Protein AF-A0A821KJP8-F1 (afdb_monomer_lite)

Sequence (193 aa):
FYSEGPHAFEISFTNFLLFALPIGVMMLIICWLWLQLLYNRRELLPWIKMDAYDIESQKHLKSVLKEQYKELGRLSWEEYTISILFLAMVILWVTRDFSTYPGWEIIFRKDYVADATVAILIGTLPLILPNRNPFSKNWEYQPIVHWEQISKKFPWGVFMLQGAGLAIAEGFKISNLSATIATFLRFIVGAPD

Structure (mmCIF, N/CA/C/O backbone):
data_AF-A0A821KJP8-F1
#
_entry.id   AF-A0A821KJP8-F1
#
loop_
_atom_site.group_PDB
_atom_site.id
_atom_site.type_symbol
_atom_site.label_atom_id
_atom_site.label_alt_id
_atom_site.label_comp_id
_atom_site.label_asym_id
_atom_site.label_entity_id
_atom_site.label_seq_id
_atom_site.pdbx_PDB_ins_code
_atom_site.Cartn_x
_atom_site.Cartn_y
_atom_site.Cartn_z
_atom_site.occupancy
_atom_site.B_iso_or_equiv
_atom_site.auth_seq_id
_atom_site.auth_comp_id
_atom_site.auth_asym_id
_atom_site.auth_atom_id
_atom_site.pdbx_PDB_model_num
ATOM 1 N N . PHE A 1 1 ? 12.859 0.400 -14.886 1.00 41.56 1 PHE A N 1
ATOM 2 C CA . PHE A 1 1 ? 11.388 0.445 -14.800 1.00 41.56 1 PHE A CA 1
ATOM 3 C C . PHE A 1 1 ? 10.954 1.646 -15.623 1.00 41.56 1 PHE A C 1
ATOM 5 O O . PHE A 1 1 ? 11.474 2.715 -15.347 1.00 41.56 1 PHE A O 1
ATOM 12 N N . TYR A 1 2 ? 10.132 1.433 -16.655 1.00 35.88 2 TYR A N 1
ATOM 13 C CA . TYR A 1 2 ? 10.017 2.188 -17.922 1.00 35.88 2 TYR A CA 1
ATOM 14 C C . TYR A 1 2 ? 11.092 1.826 -18.955 1.00 35.88 2 TYR A C 1
ATOM 16 O O . TYR A 1 2 ? 12.188 2.377 -18.987 1.00 35.88 2 TYR A O 1
ATOM 24 N N . SER A 1 3 ? 10.770 0.847 -19.802 1.00 33.41 3 SER A N 1
ATOM 25 C CA . SER A 1 3 ? 11.360 0.759 -21.135 1.00 33.41 3 SER A CA 1
ATOM 26 C C . SER A 1 3 ? 10.508 1.630 -22.051 1.00 33.41 3 SER A C 1
ATOM 28 O O . SER A 1 3 ? 9.334 1.337 -22.232 1.00 33.41 3 SER A O 1
ATOM 30 N N . GLU A 1 4 ? 11.064 2.684 -22.632 1.00 41.59 4 GLU A N 1
ATOM 31 C CA . GLU A 1 4 ? 10.398 3.461 -23.684 1.00 41.59 4 GLU A CA 1
ATOM 32 C C . GLU A 1 4 ? 10.417 2.677 -25.003 1.00 41.59 4 GLU A C 1
ATOM 34 O O . GLU A 1 4 ? 11.136 2.991 -25.947 1.00 41.59 4 GLU A O 1
ATOM 39 N N . GLY A 1 5 ? 9.654 1.591 -25.039 1.00 36.72 5 GLY A N 1
ATOM 40 C CA . GLY A 1 5 ? 9.387 0.813 -26.236 1.00 36.72 5 GLY A CA 1
ATOM 41 C C . GLY A 1 5 ? 7.904 0.450 -26.280 1.00 36.72 5 GLY A C 1
ATOM 42 O O . GLY A 1 5 ? 7.286 0.323 -25.224 1.00 36.72 5 GLY A O 1
ATOM 43 N N . PRO A 1 6 ? 7.321 0.219 -27.468 1.00 39.12 6 PRO A N 1
ATOM 44 C CA . PRO A 1 6 ? 5.900 -0.120 -27.647 1.00 39.12 6 PRO A CA 1
ATOM 45 C C . PRO A 1 6 ? 5.457 -1.445 -26.980 1.00 39.12 6 PRO A C 1
ATOM 47 O O . PRO A 1 6 ? 4.304 -1.850 -27.109 1.00 39.12 6 PRO A O 1
ATOM 50 N N . HIS A 1 7 ? 6.363 -2.105 -26.251 1.00 38.81 7 HIS A N 1
ATOM 51 C CA . HIS A 1 7 ? 6.169 -3.338 -25.489 1.00 38.81 7 HIS A CA 1
ATOM 52 C C . HIS A 1 7 ? 6.663 -3.213 -24.039 1.00 38.81 7 HIS A C 1
ATOM 54 O O . HIS A 1 7 ? 7.092 -4.203 -23.447 1.00 38.81 7 HIS A O 1
ATOM 60 N N . ALA A 1 8 ? 6.650 -2.004 -23.468 1.00 48.16 8 ALA A N 1
ATOM 61 C CA . ALA A 1 8 ? 6.916 -1.823 -22.049 1.00 48.16 8 ALA A CA 1
ATOM 62 C C . ALA A 1 8 ? 5.919 -2.654 -21.243 1.00 48.16 8 ALA A C 1
ATOM 64 O O . ALA A 1 8 ? 4.723 -2.376 -21.242 1.00 48.16 8 ALA A O 1
ATOM 65 N N . PHE A 1 9 ? 6.411 -3.712 -20.607 1.00 54.06 9 PHE A N 1
ATOM 66 C CA . PHE A 1 9 ? 5.600 -4.562 -19.754 1.00 54.06 9 PHE A CA 1
ATOM 67 C C . PHE A 1 9 ? 5.293 -3.759 -18.486 1.00 54.06 9 PHE A C 1
ATOM 69 O O . PHE A 1 9 ? 6.091 -3.729 -17.546 1.00 54.06 9 PHE A O 1
ATOM 76 N N . GLU A 1 10 ? 4.190 -3.012 -18.490 1.00 63.53 10 GLU A N 1
ATOM 77 C CA . GLU A 1 10 ? 3.687 -2.388 -17.275 1.00 63.53 10 GLU A CA 1
ATOM 78 C C . GLU A 1 10 ? 3.289 -3.502 -16.311 1.00 63.53 10 GLU A C 1
ATOM 80 O O . GLU A 1 10 ? 2.420 -4.331 -16.584 1.00 63.53 10 GLU A O 1
ATOM 85 N N . ILE A 1 11 ? 3.986 -3.571 -15.180 1.00 76.38 11 ILE A N 1
ATOM 86 C CA . ILE A 1 11 ? 3.665 -4.538 -14.139 1.00 76.38 11 ILE A CA 1
ATOM 87 C C . ILE A 1 11 ? 2.437 -3.997 -13.407 1.00 76.38 11 ILE A C 1
ATOM 89 O O . ILE A 1 11 ? 2.556 -3.079 -12.597 1.00 76.38 11 ILE A O 1
ATOM 93 N N . SER A 1 12 ? 1.265 -4.555 -13.708 1.00 85.06 12 SER A N 1
ATOM 94 C CA . SER A 1 12 ? 0.033 -4.270 -12.974 1.00 85.06 12 SER A CA 1
ATOM 95 C C . SER A 1 12 ? 0.105 -4.790 -11.535 1.00 85.06 12 SER A C 1
ATOM 97 O O . SER A 1 12 ? 0.838 -5.740 -11.233 1.00 85.06 12 SER A O 1
ATOM 99 N N . PHE A 1 13 ? -0.685 -4.198 -10.637 1.00 86.12 13 PHE A N 1
ATOM 100 C CA . PHE A 1 13 ? -0.813 -4.651 -9.253 1.00 86.12 13 PHE A CA 1
ATOM 101 C C . PHE A 1 13 ? -1.133 -6.146 -9.167 1.00 86.12 13 PHE A C 1
ATOM 103 O O . PHE A 1 13 ? -0.542 -6.842 -8.348 1.00 86.12 13 PHE A O 1
ATOM 110 N N . THR A 1 14 ? -2.012 -6.661 -10.032 1.00 86.69 14 THR A N 1
ATOM 111 C CA . THR A 1 14 ? -2.356 -8.090 -10.089 1.00 86.69 14 THR A CA 1
ATOM 112 C C . THR A 1 14 ? -1.130 -8.953 -10.371 1.00 86.69 14 THR A C 1
ATOM 114 O O . THR A 1 14 ? -0.881 -9.923 -9.655 1.00 86.69 14 THR A O 1
ATOM 117 N N . ASN A 1 15 ? -0.323 -8.579 -11.369 1.00 87.12 15 ASN A N 1
ATOM 118 C CA . ASN A 1 15 ? 0.896 -9.306 -11.721 1.00 87.12 15 ASN A CA 1
ATOM 119 C C . ASN A 1 15 ? 1.928 -9.247 -10.588 1.00 87.12 15 ASN A C 1
ATOM 121 O O . ASN A 1 15 ? 2.523 -10.266 -10.232 1.00 87.12 15 ASN A O 1
ATOM 125 N N . PHE A 1 16 ? 2.100 -8.072 -9.976 1.00 88.69 16 PHE A N 1
ATOM 126 C CA . PHE A 1 16 ? 2.969 -7.915 -8.813 1.00 88.69 16 PHE A CA 1
ATOM 127 C C . PHE A 1 16 ? 2.495 -8.762 -7.626 1.00 88.69 16 PHE A C 1
ATOM 129 O O . PHE A 1 16 ? 3.304 -9.450 -7.011 1.00 88.69 16 PHE A O 1
ATOM 13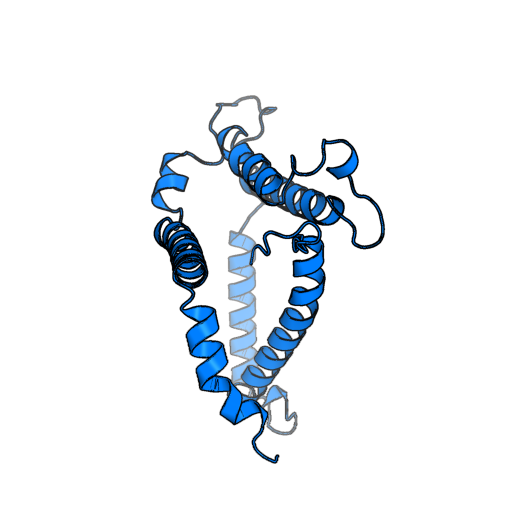6 N N . LEU A 1 17 ? 1.196 -8.757 -7.322 1.00 90.44 17 LEU A N 1
ATOM 137 C CA . LEU A 1 17 ? 0.606 -9.522 -6.227 1.00 90.44 17 LEU A CA 1
ATOM 138 C C . LEU A 1 17 ? 0.792 -11.027 -6.441 1.00 90.44 17 LEU A C 1
ATOM 140 O O . LEU A 1 17 ? 1.221 -11.717 -5.520 1.00 90.44 17 LEU A O 1
ATOM 144 N N . LEU A 1 18 ? 0.518 -11.533 -7.647 1.00 89.88 18 LEU A N 1
ATOM 145 C CA . LEU A 1 18 ? 0.697 -12.948 -7.990 1.00 89.88 18 LEU A CA 1
ATOM 146 C C . LEU A 1 18 ? 2.151 -13.402 -7.848 1.00 89.88 18 LEU A C 1
ATOM 148 O O . LEU A 1 18 ? 2.399 -14.534 -7.441 1.00 89.88 18 LEU A O 1
ATOM 152 N N . PHE A 1 19 ? 3.107 -12.523 -8.149 1.00 90.25 19 PHE A N 1
ATOM 153 C CA . PHE A 1 19 ? 4.527 -12.800 -7.963 1.00 90.25 19 PHE A CA 1
ATOM 154 C C . PHE A 1 19 ? 4.960 -12.703 -6.490 1.00 90.25 19 PHE A C 1
ATOM 156 O O . PHE A 1 19 ? 5.628 -13.597 -5.971 1.00 90.25 19 PHE A O 1
ATOM 163 N N . ALA A 1 20 ? 4.580 -11.629 -5.797 1.00 93.12 20 ALA A N 1
ATOM 164 C CA . ALA A 1 20 ? 5.065 -11.313 -4.458 1.00 93.12 20 ALA A CA 1
ATOM 165 C C . ALA A 1 20 ? 4.385 -12.135 -3.355 1.00 93.12 20 ALA A C 1
ATOM 167 O O . ALA A 1 20 ? 5.027 -12.453 -2.356 1.00 93.12 20 ALA A O 1
ATOM 168 N N . LEU A 1 21 ? 3.108 -12.498 -3.509 1.00 93.56 21 LEU A N 1
ATOM 169 C CA . LEU A 1 21 ? 2.339 -13.185 -2.470 1.00 93.56 21 LEU A CA 1
ATOM 170 C C . LEU A 1 21 ? 2.875 -14.596 -2.160 1.00 93.56 21 LEU A C 1
ATOM 172 O O . LEU A 1 21 ? 3.091 -14.876 -0.979 1.00 93.56 21 LEU A O 1
ATOM 176 N N . PRO A 1 22 ? 3.179 -15.469 -3.144 1.00 95.38 22 PRO A N 1
ATOM 177 C CA . PRO A 1 22 ? 3.786 -16.773 -2.869 1.00 95.38 22 PRO A CA 1
ATOM 178 C C . PRO A 1 22 ? 5.145 -16.651 -2.174 1.00 95.38 22 PRO A C 1
ATOM 180 O O . PRO A 1 22 ? 5.422 -17.372 -1.215 1.00 95.38 22 PRO A O 1
ATOM 183 N N . ILE A 1 23 ? 5.972 -15.700 -2.620 1.00 96.06 23 ILE A N 1
ATOM 184 C CA . ILE A 1 23 ? 7.288 -15.427 -2.031 1.00 96.06 23 ILE A CA 1
ATOM 185 C C . ILE A 1 23 ? 7.126 -14.920 -0.592 1.00 96.06 23 ILE A C 1
ATOM 187 O O . ILE A 1 23 ? 7.823 -15.385 0.305 1.00 96.06 23 ILE A O 1
ATOM 191 N N . GLY A 1 24 ? 6.176 -14.015 -0.348 1.00 96.50 24 GLY A N 1
ATOM 192 C CA . GLY A 1 24 ? 5.876 -13.472 0.974 1.00 96.50 24 GLY A CA 1
ATOM 193 C C . GLY A 1 24 ? 5.395 -14.540 1.953 1.00 96.50 24 GLY A C 1
ATOM 194 O O . GLY A 1 24 ? 5.891 -14.601 3.075 1.00 96.50 24 GLY A O 1
ATOM 195 N N . VAL A 1 25 ? 4.494 -15.430 1.524 1.00 96.94 25 VAL A N 1
ATOM 196 C CA . VAL A 1 25 ? 4.034 -16.568 2.339 1.00 96.94 25 VAL A CA 1
ATOM 197 C C . VAL A 1 25 ? 5.191 -17.516 2.649 1.00 96.94 25 VAL A C 1
ATOM 199 O O . VAL A 1 25 ? 5.366 -17.913 3.799 1.00 96.94 25 VAL A O 1
ATOM 202 N N . MET A 1 26 ? 6.022 -17.839 1.656 1.00 97.12 26 MET A N 1
ATOM 203 C CA . MET A 1 26 ? 7.199 -18.685 1.850 1.00 97.12 26 MET A CA 1
ATOM 204 C C . MET A 1 26 ? 8.182 -18.063 2.851 1.00 97.12 26 MET A C 1
ATOM 206 O O . MET A 1 26 ? 8.607 -18.730 3.793 1.00 97.12 26 MET A O 1
ATOM 210 N N . MET A 1 27 ? 8.498 -16.776 2.697 1.00 96.44 27 MET A N 1
ATOM 211 C CA . MET A 1 27 ? 9.374 -16.039 3.612 1.00 96.44 27 MET A CA 1
ATOM 212 C C . MET A 1 27 ? 8.788 -15.942 5.021 1.00 96.44 27 MET A C 1
ATOM 214 O O . MET A 1 27 ? 9.527 -16.063 5.994 1.00 96.44 27 MET A O 1
ATOM 218 N N . LEU A 1 28 ? 7.470 -15.777 5.150 1.00 96.50 28 LEU A N 1
ATOM 219 C CA . LEU A 1 28 ? 6.791 -15.756 6.443 1.00 96.50 28 LEU A CA 1
ATOM 220 C C . LEU A 1 28 ? 6.885 -17.114 7.144 1.00 96.50 28 LEU A C 1
ATOM 222 O O . LEU A 1 28 ? 7.184 -17.152 8.335 1.00 96.50 28 LEU A O 1
ATOM 226 N N . ILE A 1 29 ? 6.713 -18.222 6.415 1.00 96.00 29 ILE A N 1
ATOM 227 C CA . ILE A 1 29 ? 6.900 -19.578 6.953 1.00 96.00 29 ILE A CA 1
ATOM 228 C C . ILE A 1 29 ? 8.357 -19.797 7.372 1.00 96.00 29 ILE A C 1
ATOM 230 O O . ILE A 1 29 ? 8.601 -20.300 8.465 1.00 96.00 29 ILE A O 1
ATOM 234 N N . ILE A 1 30 ? 9.327 -19.394 6.546 1.00 95.81 30 ILE A N 1
ATOM 235 C CA . ILE A 1 30 ? 10.757 -19.517 6.869 1.00 95.81 30 ILE A CA 1
ATOM 236 C C . ILE A 1 30 ? 11.102 -18.693 8.112 1.00 95.81 30 ILE A C 1
ATOM 238 O O . ILE A 1 30 ? 11.747 -19.206 9.020 1.00 95.81 30 ILE A O 1
ATOM 242 N N . CYS A 1 31 ? 10.648 -17.442 8.183 1.00 94.44 31 CYS A N 1
ATOM 243 C CA . CYS A 1 31 ? 10.857 -16.569 9.335 1.00 94.44 31 CYS A CA 1
ATOM 244 C C . CYS A 1 31 ? 10.210 -17.153 10.596 1.00 94.44 31 CYS A C 1
ATOM 246 O O . CYS A 1 31 ? 10.840 -17.203 11.652 1.00 94.44 31 CYS A O 1
ATOM 248 N N . TRP A 1 32 ? 8.983 -17.666 10.479 1.00 90.69 32 TRP A N 1
ATOM 249 C CA . TRP A 1 32 ? 8.304 -18.345 11.574 1.00 90.69 32 TRP A CA 1
ATOM 250 C C . TRP A 1 32 ? 9.103 -19.563 12.051 1.00 90.69 32 TRP A C 1
ATOM 252 O O . TRP A 1 32 ? 9.424 -19.634 13.232 1.00 90.69 32 TRP A O 1
ATOM 262 N N . LEU A 1 33 ? 9.519 -20.465 11.155 1.00 90.56 33 LEU A N 1
ATOM 263 C CA . LEU A 1 33 ? 10.356 -21.624 11.498 1.00 90.56 33 LEU A CA 1
ATOM 264 C C . LEU A 1 33 ? 11.691 -21.212 12.131 1.00 90.56 33 LEU A C 1
ATOM 266 O O . LEU A 1 33 ? 12.134 -21.836 13.094 1.00 90.56 33 LEU A O 1
ATOM 270 N N . TRP A 1 34 ? 12.314 -20.149 11.624 1.00 89.69 34 TRP A N 1
ATOM 271 C CA . TRP A 1 34 ? 13.560 -19.605 12.155 1.00 89.69 34 TRP A CA 1
ATOM 272 C C . TRP A 1 34 ? 13.392 -19.106 13.595 1.00 89.69 34 TRP A C 1
ATOM 274 O O . TRP A 1 34 ? 14.191 -19.445 14.469 1.00 89.69 34 TRP A O 1
ATOM 284 N N . LEU A 1 35 ? 12.313 -18.367 13.876 1.00 87.31 35 LEU A N 1
ATOM 285 C CA . LEU A 1 35 ? 11.977 -17.915 15.227 1.00 87.31 35 LEU A CA 1
ATOM 286 C C . LEU A 1 35 ? 11.640 -19.086 16.158 1.00 87.31 35 LEU A C 1
ATOM 288 O O . LEU A 1 35 ? 12.109 -19.100 17.297 1.00 87.31 35 LEU A O 1
ATOM 292 N N . GLN A 1 36 ? 10.895 -20.088 15.677 1.00 83.56 36 GLN A N 1
ATOM 293 C CA . GLN A 1 36 ? 10.603 -21.299 16.452 1.00 83.56 36 GLN A CA 1
ATOM 294 C C . GLN A 1 36 ? 11.888 -22.073 16.792 1.00 83.56 36 GLN A C 1
ATOM 296 O O . GLN A 1 36 ? 12.053 -22.518 17.923 1.00 83.56 36 GLN A O 1
ATOM 301 N N . LEU A 1 37 ? 12.845 -22.179 15.865 1.00 82.44 37 LEU A N 1
ATOM 302 C CA . LEU A 1 37 ? 14.130 -22.846 16.106 1.00 82.44 37 LEU A CA 1
ATOM 303 C C . LEU A 1 37 ? 15.013 -22.095 17.119 1.00 82.44 37 LEU A C 1
ATOM 305 O O . LEU A 1 37 ? 15.686 -22.733 17.936 1.00 82.44 37 LEU A O 1
ATOM 309 N N . LEU A 1 38 ? 15.033 -20.758 17.054 1.00 81.44 38 LEU A N 1
ATOM 310 C CA . LEU A 1 38 ? 15.860 -19.911 17.919 1.00 81.44 38 LEU A CA 1
ATOM 311 C C . LEU A 1 38 ? 15.300 -19.779 19.338 1.00 81.44 38 LEU A C 1
ATOM 313 O O . LEU A 1 38 ? 16.042 -19.956 20.302 1.00 81.44 38 LEU A O 1
ATOM 317 N N . TYR A 1 39 ? 14.009 -19.467 19.469 1.00 75.38 39 TYR A N 1
ATOM 318 C CA . TYR A 1 39 ? 13.396 -19.123 20.755 1.00 75.38 39 TYR A CA 1
ATOM 319 C C . TYR A 1 39 ? 12.582 -20.263 21.360 1.00 75.38 39 TYR A C 1
ATOM 321 O O . TYR A 1 39 ? 12.489 -20.362 22.580 1.00 75.38 39 TYR A O 1
ATOM 329 N N . ASN A 1 40 ? 12.033 -21.149 20.530 1.00 62.66 40 ASN A N 1
ATOM 330 C CA . ASN A 1 40 ? 11.063 -22.153 20.953 1.00 62.66 40 ASN A CA 1
ATOM 331 C C . ASN A 1 40 ? 11.515 -23.589 20.636 1.00 62.66 40 ASN A C 1
ATOM 333 O O . ASN A 1 40 ? 10.726 -24.469 20.289 1.00 62.66 40 ASN A O 1
ATOM 337 N N . ARG A 1 41 ? 12.821 -23.850 20.798 1.00 58.00 41 ARG A N 1
ATOM 338 C CA . ARG A 1 41 ? 13.452 -25.164 20.569 1.00 58.00 41 ARG A CA 1
ATOM 339 C C . ARG A 1 41 ? 12.780 -26.305 21.364 1.00 58.00 41 ARG A C 1
ATOM 341 O O . ARG A 1 41 ? 12.946 -27.466 21.006 1.00 58.00 41 ARG A O 1
ATOM 348 N N . ARG A 1 42 ? 12.035 -25.989 22.432 1.00 53.38 42 ARG A N 1
ATOM 349 C CA . ARG A 1 42 ? 11.334 -26.951 23.300 1.00 53.38 42 ARG A CA 1
ATOM 350 C C . ARG A 1 42 ? 9.982 -27.420 22.744 1.00 53.38 42 ARG A C 1
ATOM 352 O O . ARG A 1 42 ? 9.658 -28.584 22.932 1.00 53.38 42 ARG A O 1
ATOM 359 N N . GLU A 1 43 ? 9.238 -26.594 22.004 1.00 54.34 43 GLU A N 1
ATOM 360 C CA . GLU A 1 43 ? 7.948 -27.012 21.417 1.00 54.34 43 GLU A CA 1
ATOM 361 C C . GLU A 1 43 ? 8.107 -27.854 20.134 1.00 54.34 43 GLU A C 1
ATOM 363 O O . GLU A 1 43 ? 7.262 -28.695 19.840 1.00 54.34 43 GLU A O 1
ATOM 368 N N . LEU A 1 44 ? 9.220 -27.706 19.404 1.00 51.72 44 LEU A N 1
ATOM 369 C CA . LEU A 1 44 ? 9.577 -28.565 18.257 1.00 51.72 44 LEU A CA 1
ATOM 370 C C . LEU A 1 44 ? 10.174 -29.930 18.670 1.00 51.72 44 LEU A C 1
ATOM 372 O O . LEU A 1 44 ? 10.269 -30.837 17.844 1.00 51.72 44 LEU A O 1
ATOM 376 N N . LEU A 1 45 ? 10.587 -30.085 19.933 1.00 58.50 45 LEU A N 1
ATOM 377 C CA . LEU A 1 45 ? 11.225 -31.282 20.496 1.00 58.50 45 LEU A CA 1
ATOM 378 C C . LEU A 1 45 ? 10.439 -31.745 21.743 1.00 58.50 45 LEU A C 1
ATOM 380 O O . LEU A 1 45 ? 10.863 -31.463 22.866 1.00 58.50 45 LEU A O 1
ATOM 384 N N . PRO A 1 46 ? 9.323 -32.484 21.578 1.00 55.16 46 PRO A N 1
ATOM 385 C CA . PRO A 1 46 ? 8.379 -32.820 22.657 1.00 55.16 46 PRO A CA 1
ATOM 386 C C . PRO A 1 46 ? 8.951 -33.674 23.810 1.00 55.16 46 PRO A C 1
ATOM 388 O O . PRO A 1 46 ? 8.267 -33.935 24.796 1.00 55.16 46 PRO A O 1
ATOM 391 N N . TRP A 1 47 ? 10.210 -34.106 23.721 1.00 55.69 47 TRP A N 1
ATOM 392 C CA . TRP A 1 47 ? 10.955 -34.805 24.776 1.00 55.69 47 TRP A CA 1
ATOM 393 C C . TRP A 1 47 ? 11.591 -33.870 25.825 1.00 55.69 47 TRP A C 1
ATOM 395 O O . TRP A 1 47 ? 12.112 -34.354 26.831 1.00 55.69 47 TRP A O 1
ATOM 405 N N . ILE A 1 48 ? 11.542 -32.546 25.637 1.00 53.56 48 ILE A N 1
ATOM 406 C CA . ILE A 1 48 ? 11.980 -31.557 26.634 1.00 53.56 48 ILE A CA 1
ATOM 407 C C . ILE A 1 48 ? 10.732 -31.058 27.382 1.00 53.56 48 ILE A C 1
ATOM 409 O O . ILE A 1 48 ? 9.924 -30.324 26.829 1.00 53.56 48 ILE A O 1
ATOM 413 N N . LYS A 1 49 ? 10.554 -31.527 28.624 1.00 48.88 49 LYS A N 1
ATOM 414 C CA . LYS A 1 49 ? 9.345 -31.380 29.461 1.00 48.88 49 LYS A CA 1
ATOM 415 C C . LYS A 1 49 ? 8.768 -29.950 29.510 1.00 48.88 49 LYS A C 1
ATOM 417 O O . LYS A 1 49 ? 9.514 -28.988 29.679 1.00 48.88 49 LYS A O 1
ATOM 422 N N . MET A 1 50 ? 7.432 -29.852 29.471 1.00 48.75 50 MET A N 1
ATOM 423 C CA . MET A 1 50 ? 6.669 -28.675 29.915 1.00 48.75 50 MET A CA 1
ATOM 424 C C . MET A 1 50 ? 6.765 -28.567 31.442 1.00 48.75 50 MET A C 1
ATOM 426 O O . MET A 1 50 ? 6.264 -29.439 32.155 1.00 48.75 50 MET A O 1
ATOM 430 N N . ASP A 1 51 ? 7.390 -27.505 31.945 1.00 55.38 51 ASP A N 1
ATOM 431 C CA . ASP A 1 51 ? 7.345 -27.172 33.369 1.00 55.38 51 ASP A CA 1
ATOM 432 C C . ASP A 1 51 ? 6.007 -26.488 33.696 1.00 55.38 51 ASP A C 1
ATOM 434 O O . ASP A 1 51 ? 5.483 -25.700 32.909 1.00 55.38 51 ASP A O 1
ATOM 438 N N . ALA A 1 52 ? 5.444 -26.755 34.878 1.00 52.50 52 ALA A N 1
ATOM 439 C CA . ALA A 1 52 ? 4.161 -26.196 35.331 1.00 52.50 52 ALA A CA 1
ATOM 440 C C . ALA A 1 52 ? 4.100 -24.649 35.307 1.00 52.50 52 ALA A C 1
ATOM 442 O O . ALA A 1 52 ? 3.013 -24.079 35.207 1.00 52.50 52 ALA A O 1
ATOM 443 N N . TYR A 1 53 ? 5.263 -23.987 35.329 1.00 52.22 53 TYR A N 1
ATOM 444 C CA . TYR A 1 53 ? 5.438 -22.539 35.170 1.00 52.22 53 TYR A CA 1
ATOM 445 C C . TYR A 1 53 ? 4.891 -22.006 33.830 1.00 52.22 53 TYR A C 1
ATOM 447 O O . TYR A 1 53 ? 4.346 -20.905 33.760 1.00 52.22 53 TYR A O 1
ATOM 455 N N . ASP A 1 54 ? 4.962 -22.813 32.771 1.00 59.78 54 ASP A N 1
ATOM 456 C CA . ASP A 1 54 ? 4.536 -22.424 31.425 1.00 59.78 54 ASP A CA 1
ATOM 457 C C . ASP A 1 54 ? 2.999 -22.374 31.304 1.00 59.78 54 ASP A C 1
ATOM 459 O O . ASP A 1 54 ? 2.427 -21.527 30.622 1.00 59.78 54 ASP A O 1
ATOM 463 N N . ILE A 1 55 ? 2.289 -23.225 32.056 1.00 60.19 55 ILE A N 1
ATOM 464 C CA . ILE A 1 55 ? 0.818 -23.301 32.045 1.00 60.19 55 ILE A CA 1
ATOM 465 C C . ILE A 1 55 ? 0.189 -22.087 32.745 1.00 60.19 55 ILE A C 1
ATOM 467 O O . ILE A 1 55 ? -0.859 -21.596 32.314 1.00 60.19 55 ILE A O 1
ATOM 471 N N . GLU A 1 56 ? 0.804 -21.595 33.822 1.00 60.97 56 GLU A N 1
ATOM 472 C CA . GLU A 1 56 ? 0.339 -20.405 34.544 1.00 60.97 56 GLU A CA 1
ATOM 473 C C . GLU A 1 56 ? 0.589 -19.125 33.731 1.00 60.97 56 GLU A C 1
ATOM 475 O O . GLU A 1 56 ? -0.328 -18.316 33.565 1.00 60.97 56 GLU A O 1
ATOM 480 N N . SER A 1 57 ? 1.764 -19.018 33.100 1.00 65.88 57 SER A N 1
ATOM 481 C CA . SER A 1 57 ? 2.091 -17.959 32.136 1.00 65.88 57 SER A CA 1
ATOM 482 C C . SER A 1 57 ? 1.120 -17.939 30.943 1.00 65.88 57 SER A C 1
ATOM 484 O O . SER A 1 57 ? 0.558 -16.897 30.606 1.00 65.88 57 SER A O 1
ATOM 486 N N . GLN A 1 58 ? 0.807 -19.104 30.363 1.00 66.94 58 GLN A N 1
ATOM 487 C CA . GLN A 1 58 ? -0.176 -19.252 29.279 1.00 66.94 58 GLN A CA 1
ATOM 488 C C . GLN A 1 58 ? -1.597 -18.841 29.699 1.00 66.94 58 GLN A C 1
ATOM 490 O O . GLN A 1 58 ? -2.332 -18.241 28.911 1.00 66.94 58 GLN A O 1
ATOM 495 N N . LYS A 1 59 ? -2.014 -19.150 30.935 1.00 72.38 59 LYS A N 1
ATOM 496 C CA . LYS A 1 59 ? -3.320 -18.722 31.467 1.00 72.38 59 LYS A CA 1
ATOM 497 C C . LYS A 1 59 ? -3.379 -17.208 31.655 1.00 72.38 59 LYS A C 1
ATOM 499 O O . LYS A 1 59 ? -4.384 -16.614 31.268 1.00 72.38 59 LYS A O 1
ATOM 504 N N . HIS A 1 60 ? -2.317 -16.605 32.187 1.00 76.25 60 HIS A N 1
ATOM 505 C CA . HIS A 1 60 ? -2.217 -15.157 32.355 1.00 76.25 60 HIS A CA 1
ATOM 506 C C . HIS A 1 60 ? -2.196 -14.424 31.003 1.00 76.25 60 HIS A C 1
ATOM 508 O O . HIS A 1 60 ? -2.952 -13.478 30.795 1.00 76.25 60 HIS A O 1
ATOM 514 N N . LEU A 1 61 ? -1.433 -14.922 30.025 1.00 75.31 61 LEU A N 1
ATOM 515 C CA . LEU A 1 61 ? -1.448 -14.410 28.651 1.00 75.31 61 LEU A CA 1
ATOM 516 C C . LEU A 1 61 ? -2.851 -14.470 28.045 1.00 75.31 61 LEU A C 1
ATOM 518 O O . LEU A 1 61 ? -3.335 -13.479 27.503 1.00 75.31 61 LEU A O 1
ATOM 522 N N . LYS A 1 62 ? -3.548 -15.604 28.181 1.00 81.06 62 LYS A N 1
ATOM 523 C CA . LYS A 1 62 ? -4.920 -15.753 27.676 1.00 81.06 62 LYS A CA 1
ATOM 524 C C . LYS A 1 62 ? -5.910 -14.817 28.364 1.00 81.06 62 LYS A C 1
ATOM 526 O O . LYS A 1 62 ? -6.817 -14.334 27.688 1.00 81.06 62 LYS A O 1
ATOM 531 N N . SER A 1 63 ? -5.776 -14.557 29.668 1.00 84.62 63 SER A N 1
ATOM 532 C CA . SER A 1 63 ? -6.644 -13.590 30.350 1.00 84.62 63 SER A CA 1
ATOM 533 C C . SER A 1 63 ? -6.377 -12.167 29.872 1.00 84.62 63 SER A C 1
ATOM 535 O O . SER A 1 63 ? -7.337 -11.482 29.536 1.00 84.62 63 SER A O 1
ATOM 537 N N . VAL A 1 64 ? -5.108 -11.775 29.719 1.00 85.31 64 VAL A N 1
ATOM 538 C CA . VAL A 1 64 ? -4.729 -10.452 29.196 1.00 85.31 64 VAL A CA 1
ATOM 539 C C . VAL A 1 64 ? -5.224 -10.271 27.757 1.00 85.31 64 VAL A C 1
ATOM 541 O O . VAL A 1 64 ? -5.873 -9.277 27.453 1.00 85.31 64 VAL A O 1
ATOM 544 N N . LEU A 1 65 ? -5.027 -11.258 26.875 1.00 84.00 65 LEU A N 1
ATOM 545 C CA . LEU A 1 65 ? -5.558 -11.242 25.504 1.00 84.00 65 LEU A CA 1
ATOM 546 C C . LEU A 1 65 ? -7.086 -11.125 25.474 1.00 84.00 65 LEU A C 1
ATOM 548 O O . LEU A 1 65 ? -7.637 -10.407 24.646 1.00 84.00 65 LEU A O 1
ATOM 552 N N . LYS A 1 66 ? -7.783 -11.825 26.374 1.00 87.19 66 LYS A N 1
ATOM 553 C CA . LYS A 1 66 ? -9.245 -11.775 26.466 1.00 87.19 66 LYS A CA 1
ATOM 554 C C . LYS A 1 66 ? -9.745 -10.436 27.004 1.00 87.19 66 LYS A C 1
ATOM 556 O O . LYS A 1 66 ? -10.815 -9.997 26.593 1.00 87.19 66 LYS A O 1
ATOM 561 N N . GLU A 1 67 ? -9.010 -9.811 27.916 1.00 87.06 67 GLU A N 1
ATOM 562 C CA . GLU A 1 67 ? -9.292 -8.461 28.409 1.00 87.06 67 GLU A CA 1
ATOM 563 C C . GLU A 1 67 ? -9.081 -7.430 27.302 1.00 87.06 67 GLU A C 1
ATOM 565 O O . GLU A 1 67 ? -10.023 -6.719 26.972 1.00 87.06 67 GLU A O 1
ATOM 570 N N . GLN A 1 68 ? -7.932 -7.456 26.622 1.00 85.31 68 GLN A N 1
ATOM 571 C CA . GLN A 1 68 ? -7.645 -6.585 25.478 1.00 85.31 68 GLN A CA 1
ATOM 572 C C . GLN A 1 68 ? -8.669 -6.764 24.344 1.00 85.31 68 GLN A C 1
ATOM 574 O O . GLN A 1 68 ? -9.192 -5.792 23.808 1.00 85.31 68 GLN A O 1
ATOM 579 N N . TYR A 1 69 ? -9.046 -8.008 24.020 1.00 82.38 69 TYR A N 1
ATOM 580 C CA . TYR A 1 69 ? -10.091 -8.290 23.028 1.00 82.38 69 TYR A CA 1
ATOM 581 C C . TYR A 1 69 ? -11.467 -7.750 23.439 1.00 82.38 69 TYR A C 1
ATOM 583 O O . TYR A 1 69 ? -12.253 -7.338 22.590 1.00 82.38 69 TYR A O 1
ATOM 591 N N . LYS A 1 70 ? -11.783 -7.740 24.739 1.00 84.31 70 LYS A N 1
ATOM 592 C CA . LYS A 1 70 ? -13.009 -7.105 25.236 1.00 84.31 70 LYS A CA 1
ATOM 593 C C . LYS A 1 70 ? -12.925 -5.579 25.180 1.00 84.31 70 LYS A C 1
ATOM 595 O O . LYS A 1 70 ? -13.947 -4.952 24.912 1.00 84.31 70 LYS A O 1
ATOM 600 N N . GLU A 1 71 ? -11.749 -5.000 25.414 1.00 85.81 71 GLU A N 1
ATOM 601 C CA . GLU A 1 71 ? -11.506 -3.553 25.339 1.00 85.81 71 GLU A CA 1
ATOM 602 C C . GLU A 1 71 ? -11.639 -2.996 23.917 1.00 85.81 71 GLU A C 1
ATOM 604 O O . GLU A 1 71 ? -12.125 -1.880 23.759 1.00 85.81 71 GLU A O 1
ATOM 609 N N . LEU A 1 72 ? -11.302 -3.786 22.887 1.00 81.12 72 LEU A N 1
ATOM 610 C CA . LEU A 1 72 ? -11.507 -3.434 21.471 1.00 81.12 72 LEU A CA 1
ATOM 611 C C . LEU A 1 72 ? -12.965 -3.054 21.145 1.00 81.12 72 LEU A C 1
ATOM 613 O O . LEU A 1 72 ? -13.211 -2.275 20.229 1.00 81.12 72 LEU A O 1
ATOM 617 N N . GLY A 1 73 ? -13.939 -3.553 21.914 1.00 82.19 73 GLY A N 1
ATOM 618 C CA . GLY A 1 73 ? -15.329 -3.127 21.794 1.00 82.19 73 GLY A CA 1
ATOM 619 C C . GLY A 1 73 ? -15.980 -3.508 20.458 1.00 82.19 73 GLY A C 1
ATOM 620 O O . GLY A 1 73 ? -15.639 -4.505 19.824 1.00 82.19 73 GLY A O 1
ATOM 621 N N . ARG A 1 74 ? -17.009 -2.751 20.065 1.00 83.50 74 ARG A N 1
ATOM 622 C CA . ARG A 1 74 ? -17.691 -2.929 18.775 1.00 83.50 74 ARG A CA 1
ATOM 623 C C . ARG A 1 74 ? -16.987 -2.089 17.718 1.00 83.50 74 ARG A C 1
ATOM 625 O O . ARG A 1 74 ? -16.642 -0.948 18.004 1.00 83.50 74 ARG A O 1
ATOM 632 N N . LEU A 1 75 ? -16.881 -2.641 16.510 1.00 85.12 75 LEU A N 1
ATOM 633 C CA . LEU A 1 75 ? -16.321 -1.952 15.350 1.00 85.12 75 LEU A CA 1
ATOM 634 C C . LEU A 1 75 ? -17.011 -0.596 15.154 1.00 85.12 75 LEU A C 1
ATOM 636 O O . LEU A 1 75 ? -18.247 -0.525 15.132 1.00 85.12 75 LEU A O 1
ATOM 640 N N . SER A 1 76 ? -16.216 0.464 15.044 1.00 88.88 76 SER A N 1
ATOM 641 C CA . SER A 1 76 ? -16.738 1.811 14.834 1.00 88.88 76 SER A CA 1
ATOM 642 C C . SER A 1 76 ? -17.248 1.989 13.400 1.00 88.88 76 SER A C 1
ATOM 644 O O . SER A 1 76 ? -16.985 1.179 12.504 1.00 88.88 76 SER A O 1
ATOM 646 N N . TRP A 1 77 ? -18.017 3.053 13.162 1.00 89.06 77 TRP A N 1
ATOM 647 C CA . TRP A 1 77 ? -18.516 3.343 11.816 1.00 89.06 77 TRP A CA 1
ATOM 648 C C . TRP A 1 77 ? -17.368 3.688 10.858 1.00 89.06 77 TRP A C 1
ATOM 650 O O . TRP A 1 77 ? -17.373 3.285 9.691 1.00 89.06 77 TRP A O 1
ATOM 660 N N . GLU A 1 78 ? -16.370 4.403 11.368 1.00 91.38 78 GLU A N 1
ATOM 661 C CA . GLU A 1 78 ? -15.146 4.775 10.675 1.00 91.38 78 GLU A CA 1
ATOM 662 C C . GLU A 1 78 ? -14.374 3.526 10.236 1.00 91.38 78 GLU A C 1
ATOM 664 O O . GLU A 1 78 ? -14.042 3.383 9.059 1.00 91.38 78 GLU A O 1
ATOM 669 N N . GLU A 1 79 ? -14.144 2.591 11.163 1.00 92.31 79 GLU A N 1
ATOM 670 C CA . GLU A 1 79 ? -13.432 1.335 10.903 1.00 92.31 79 GLU A CA 1
ATOM 671 C C . GLU A 1 79 ? -14.158 0.483 9.865 1.00 92.31 79 GLU A C 1
ATOM 673 O O . GLU A 1 79 ? -13.531 -0.075 8.961 1.00 92.31 79 GLU A O 1
ATOM 678 N N . TYR A 1 80 ? -15.487 0.419 9.956 1.00 93.06 80 TYR A N 1
ATOM 679 C CA . TYR A 1 80 ? -16.307 -0.324 9.009 1.00 93.06 80 TYR A CA 1
ATOM 680 C C . TYR A 1 80 ? -16.229 0.287 7.606 1.00 93.06 80 TYR A C 1
ATOM 682 O O . TYR A 1 80 ? -15.993 -0.421 6.625 1.00 93.06 80 TYR A O 1
ATOM 690 N N . THR A 1 81 ? -16.354 1.612 7.508 1.00 93.69 81 THR A N 1
ATOM 691 C CA . THR A 1 81 ? -16.282 2.334 6.232 1.00 93.69 81 THR A CA 1
ATOM 692 C C . THR A 1 81 ? -14.904 2.188 5.588 1.00 93.69 81 THR A C 1
ATOM 694 O O . THR A 1 81 ? -14.814 1.860 4.406 1.00 93.69 81 THR A O 1
ATOM 697 N N . ILE A 1 82 ? -13.821 2.353 6.356 1.00 94.75 82 ILE A N 1
ATOM 698 C CA . ILE A 1 82 ? -12.447 2.169 5.862 1.00 94.75 82 ILE A CA 1
ATOM 699 C C . ILE A 1 82 ? -12.216 0.722 5.415 1.00 94.75 82 ILE A C 1
ATOM 701 O O . ILE A 1 82 ? -11.612 0.503 4.366 1.00 94.75 82 ILE A O 1
ATOM 705 N N . SER A 1 83 ? -12.727 -0.264 6.158 1.00 94.88 83 SER A N 1
ATOM 706 C CA . SER A 1 83 ? -12.612 -1.681 5.789 1.00 94.88 83 SER A CA 1
ATOM 707 C C . SER A 1 83 ? -13.288 -1.974 4.448 1.00 94.88 83 SER A C 1
ATOM 709 O O . SER A 1 83 ? -12.713 -2.663 3.605 1.00 94.88 83 SER A O 1
ATOM 711 N N . ILE A 1 84 ? -14.474 -1.404 4.203 1.00 96.06 84 ILE A N 1
ATOM 712 C CA . ILE A 1 84 ? -15.162 -1.517 2.908 1.00 96.06 84 ILE A CA 1
ATOM 713 C C . ILE A 1 84 ? -14.350 -0.855 1.797 1.00 96.06 84 ILE A C 1
ATOM 715 O O . ILE A 1 84 ? -14.169 -1.458 0.742 1.00 96.06 84 ILE A O 1
ATOM 719 N N . LEU A 1 85 ? -13.851 0.364 2.017 1.00 96.25 85 LEU A N 1
ATOM 720 C CA . LEU A 1 85 ? -13.039 1.077 1.028 1.00 96.25 85 LEU A CA 1
ATOM 721 C C . LEU A 1 85 ? -11.769 0.299 0.677 1.00 96.25 85 LEU A C 1
ATOM 723 O O . LEU A 1 85 ? -11.418 0.194 -0.494 1.00 96.25 85 LEU A O 1
ATOM 727 N N . PHE A 1 86 ? -11.108 -0.288 1.673 1.00 95.81 86 PHE A N 1
ATOM 728 C CA . PHE A 1 86 ? -9.927 -1.117 1.468 1.00 95.81 86 PHE A CA 1
ATOM 729 C C . PHE A 1 86 ? -10.241 -2.363 0.632 1.00 95.81 86 PHE A C 1
ATOM 731 O O . PHE A 1 86 ? -9.551 -2.639 -0.348 1.00 95.81 86 PHE A O 1
ATOM 738 N N . LEU A 1 87 ? -11.317 -3.086 0.958 1.00 96.50 87 LEU A N 1
ATOM 739 C CA . LEU A 1 87 ? -11.749 -4.242 0.167 1.00 96.50 87 LEU A CA 1
ATOM 740 C C . LEU A 1 87 ? -12.125 -3.839 -1.263 1.00 96.50 87 LEU A C 1
ATOM 742 O O . LEU A 1 87 ? -11.729 -4.513 -2.212 1.00 96.50 87 LEU A O 1
ATOM 746 N N . ALA A 1 88 ? -12.828 -2.717 -1.429 1.00 96.12 88 ALA A N 1
ATOM 747 C CA . ALA A 1 88 ? -13.149 -2.169 -2.740 1.00 96.12 88 ALA A CA 1
ATOM 748 C C . ALA A 1 88 ? -11.876 -1.835 -3.533 1.00 96.12 88 ALA A C 1
ATOM 750 O O . ALA A 1 88 ? -11.787 -2.205 -4.697 1.00 96.12 88 ALA A O 1
ATOM 751 N N . MET A 1 89 ? -10.866 -1.216 -2.912 1.00 95.25 89 MET A N 1
ATOM 752 C CA . MET A 1 89 ? -9.573 -0.933 -3.548 1.00 95.25 89 MET A CA 1
ATOM 753 C C . MET A 1 89 ? -8.900 -2.210 -4.055 1.00 95.25 89 MET A C 1
ATOM 755 O O . MET A 1 89 ? -8.484 -2.256 -5.209 1.00 95.25 89 MET A O 1
ATOM 759 N N . VAL A 1 90 ? -8.827 -3.254 -3.222 1.00 93.56 90 VAL A N 1
ATOM 760 C CA . VAL A 1 90 ? -8.222 -4.539 -3.606 1.00 93.56 90 VAL A CA 1
ATOM 761 C C . VAL A 1 90 ? -8.983 -5.166 -4.771 1.00 93.56 90 VAL A C 1
ATOM 763 O 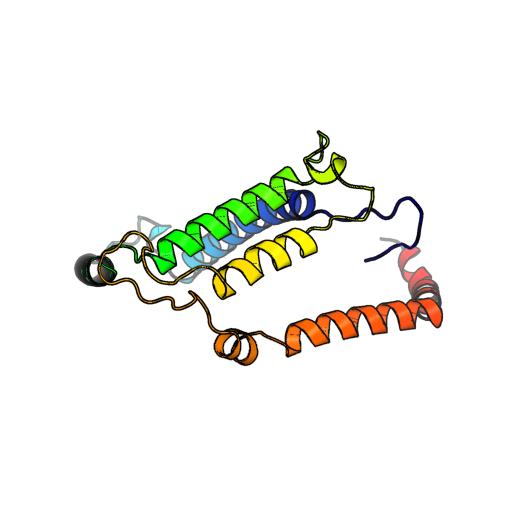O . VAL A 1 90 ? -8.361 -5.608 -5.734 1.00 93.56 90 VAL A O 1
ATOM 766 N N . ILE A 1 91 ? -10.318 -5.166 -4.721 1.00 93.25 91 ILE A N 1
ATOM 767 C CA . ILE A 1 91 ? -11.149 -5.671 -5.819 1.00 93.25 91 ILE A CA 1
ATOM 768 C C . ILE A 1 91 ? -10.880 -4.866 -7.090 1.00 93.25 91 ILE A C 1
ATOM 770 O O . ILE A 1 91 ? -10.639 -5.469 -8.131 1.00 93.25 91 ILE A O 1
ATOM 774 N N . LEU A 1 92 ? -10.871 -3.532 -7.023 1.00 92.94 92 LEU A N 1
ATOM 775 C CA . LEU A 1 92 ? -10.616 -2.673 -8.181 1.00 92.94 92 LEU A CA 1
ATOM 776 C C . LEU A 1 92 ? -9.227 -2.919 -8.776 1.00 92.94 92 LEU A C 1
ATOM 778 O O . LEU A 1 92 ? -9.120 -3.008 -9.994 1.00 92.94 92 LEU A O 1
ATOM 782 N N . TRP A 1 93 ? -8.186 -3.070 -7.956 1.00 91.56 93 TRP A N 1
ATOM 783 C CA . TRP A 1 93 ? -6.846 -3.388 -8.448 1.00 91.56 93 TRP A CA 1
ATOM 784 C C . TRP A 1 93 ? -6.779 -4.760 -9.116 1.00 91.56 93 TRP A C 1
ATOM 786 O O . TRP A 1 93 ? -6.294 -4.859 -10.238 1.00 91.56 93 TRP A O 1
ATOM 796 N N . VAL A 1 94 ? -7.298 -5.806 -8.464 1.00 90.00 94 VAL A N 1
ATOM 797 C CA . VAL A 1 94 ? -7.244 -7.179 -8.996 1.00 90.00 94 VAL A CA 1
ATOM 798 C C . VAL A 1 94 ? -8.077 -7.320 -10.271 1.00 90.00 94 VAL A C 1
ATOM 800 O O . VAL A 1 94 ? -7.680 -8.020 -11.197 1.00 90.00 94 VAL A O 1
ATOM 803 N N . THR A 1 95 ? -9.225 -6.642 -10.335 1.00 89.94 95 THR A N 1
ATOM 804 C CA . THR A 1 95 ? -10.140 -6.698 -11.487 1.00 89.94 95 THR A CA 1
ATOM 805 C C . THR A 1 95 ? -9.774 -5.738 -12.620 1.00 89.94 95 THR A C 1
ATOM 807 O O . THR A 1 95 ? -10.429 -5.783 -13.665 1.00 89.94 95 THR A O 1
ATOM 810 N N . ARG A 1 96 ? -8.766 -4.867 -12.436 1.00 87.50 96 ARG A N 1
ATOM 811 C CA . ARG A 1 96 ? -8.335 -3.883 -13.447 1.00 87.50 96 ARG A CA 1
ATOM 812 C C . ARG A 1 96 ? -7.839 -4.571 -14.704 1.00 87.50 96 ARG A C 1
ATOM 814 O O . ARG A 1 96 ? -8.347 -4.294 -15.784 1.00 87.50 96 ARG A O 1
ATOM 821 N N . ASP A 1 97 ? -6.909 -5.491 -14.508 1.00 83.06 97 ASP A N 1
ATOM 822 C CA . ASP A 1 97 ? -6.305 -6.322 -15.535 1.00 83.06 97 ASP A CA 1
ATOM 823 C C . ASP A 1 97 ? -6.127 -7.723 -14.944 1.00 83.06 97 ASP A C 1
ATOM 825 O O . ASP A 1 97 ? -5.307 -7.945 -14.042 1.00 83.06 97 ASP A O 1
ATOM 829 N N . PHE A 1 98 ? -6.955 -8.664 -15.401 1.00 76.56 98 PHE A N 1
ATOM 830 C CA . PHE A 1 98 ? -6.712 -10.067 -15.123 1.00 76.56 98 PHE A CA 1
ATOM 831 C C . PHE A 1 98 ? -5.734 -10.548 -16.186 1.00 76.56 98 PHE A C 1
ATOM 833 O O . PHE A 1 98 ? -6.083 -10.589 -17.355 1.00 76.56 98 PHE A O 1
ATOM 840 N N . SER A 1 99 ? -4.552 -11.012 -15.784 1.00 68.12 99 SER A N 1
ATOM 841 C CA . SER A 1 99 ? -3.507 -11.520 -16.693 1.00 68.12 99 SER A CA 1
ATOM 842 C C . SER A 1 99 ? -4.007 -12.428 -17.844 1.00 68.12 99 SER A C 1
ATOM 844 O O . SER A 1 99 ? -3.352 -12.520 -18.879 1.00 68.12 99 SER A O 1
ATOM 846 N N . THR A 1 100 ? -5.155 -13.102 -17.683 1.00 70.25 100 THR A N 1
ATOM 847 C CA . THR A 1 100 ? -5.804 -13.964 -18.689 1.00 70.25 100 THR A CA 1
ATOM 848 C C . THR A 1 100 ? -7.042 -13.353 -19.375 1.00 70.25 100 THR A C 1
ATOM 850 O O . THR A 1 100 ? -7.389 -13.790 -20.470 1.00 70.25 100 THR A O 1
ATOM 853 N N . TYR A 1 101 ? -7.726 -12.375 -18.772 1.00 77.19 101 TYR A N 1
ATOM 854 C CA . TYR A 1 101 ? -8.984 -11.808 -19.277 1.00 77.19 101 TYR A CA 1
ATOM 855 C C . TYR A 1 101 ? -8.977 -10.275 -19.209 1.00 77.19 101 TYR A C 1
ATOM 857 O O . TYR A 1 101 ? -8.562 -9.716 -18.199 1.00 77.19 101 TYR A O 1
ATOM 865 N N . PRO A 1 102 ? -9.508 -9.569 -20.221 1.00 77.81 102 PRO A N 1
ATOM 866 C CA . PRO A 1 102 ? -9.607 -8.117 -20.152 1.00 77.81 102 PRO A CA 1
ATOM 867 C C . PRO A 1 102 ? -10.463 -7.699 -18.945 1.00 77.81 102 PRO A C 1
ATOM 869 O O . PRO A 1 102 ? -11.622 -8.104 -18.831 1.00 77.81 102 PRO A O 1
ATOM 872 N N . GLY A 1 103 ? -9.871 -6.931 -18.028 1.00 86.00 103 GLY A N 1
ATOM 873 C CA . GLY A 1 103 ? -10.557 -6.405 -16.850 1.00 86.00 103 GLY A CA 1
ATOM 874 C C . GLY A 1 103 ? -11.400 -5.169 -17.169 1.00 86.00 103 GLY A C 1
ATOM 875 O O . GLY A 1 103 ? -11.694 -4.874 -18.328 1.00 86.00 103 GLY A O 1
ATOM 876 N N . TRP A 1 104 ? -11.805 -4.416 -16.144 1.00 89.56 104 TRP A N 1
ATOM 877 C CA . TRP A 1 104 ? -12.654 -3.228 -16.342 1.00 89.56 104 TRP A CA 1
ATOM 878 C C . TRP A 1 104 ? -11.935 -2.058 -17.034 1.00 89.56 104 TRP A C 1
ATOM 880 O O . TRP A 1 104 ? -12.592 -1.109 -17.466 1.00 89.56 104 TRP A O 1
ATOM 890 N N . GLU A 1 105 ? -10.609 -2.113 -17.187 1.00 87.44 105 GLU A N 1
ATOM 891 C CA . GLU A 1 105 ? -9.836 -1.063 -17.858 1.00 87.44 105 GLU A CA 1
ATOM 892 C C . GLU A 1 105 ? -10.227 -0.855 -19.331 1.00 87.44 105 GLU A C 1
ATOM 894 O O . GLU A 1 105 ? -10.118 0.262 -19.831 1.00 87.44 105 GLU A O 1
ATOM 899 N N . ILE A 1 106 ? -10.781 -1.878 -20.000 1.00 85.75 106 ILE A N 1
ATOM 900 C CA . ILE A 1 106 ? -11.228 -1.806 -21.406 1.00 85.75 106 ILE A CA 1
ATOM 901 C C . ILE A 1 106 ? -12.349 -0.793 -21.654 1.00 85.75 106 ILE A C 1
ATOM 903 O O . ILE A 1 106 ? -12.599 -0.406 -22.794 1.00 85.75 106 ILE A O 1
ATOM 907 N N . ILE A 1 107 ? -13.061 -0.396 -20.596 1.00 87.69 107 ILE A N 1
ATOM 908 C CA . ILE A 1 107 ? -14.125 0.612 -20.663 1.00 87.69 107 ILE A CA 1
ATOM 909 C C . ILE A 1 107 ? -13.518 1.995 -20.950 1.00 87.69 107 ILE A C 1
ATOM 911 O O . ILE A 1 107 ? -14.180 2.876 -21.502 1.00 87.69 107 ILE A O 1
ATOM 915 N N . PHE A 1 108 ? -12.247 2.189 -20.597 1.00 87.31 108 PHE A N 1
ATOM 916 C CA . PHE A 1 108 ? -11.518 3.432 -20.772 1.00 87.31 108 PHE A CA 1
ATOM 917 C C . PHE A 1 108 ? -10.575 3.356 -21.975 1.00 87.31 108 PHE A C 1
ATOM 919 O O . PHE A 1 108 ? -10.271 2.295 -22.517 1.00 87.31 108 PHE A O 1
ATOM 926 N N . ARG A 1 109 ? -10.105 4.522 -22.427 1.00 84.31 109 ARG A N 1
ATOM 927 C CA . ARG A 1 109 ? -9.061 4.579 -23.455 1.00 84.31 109 ARG A CA 1
ATOM 928 C C . ARG A 1 109 ? -7.772 3.963 -22.910 1.00 84.31 109 ARG A C 1
ATOM 930 O O . ARG A 1 109 ? -7.468 4.108 -21.727 1.00 84.31 109 ARG A O 1
ATOM 937 N N . LYS A 1 110 ? -7.003 3.332 -23.797 1.00 77.75 110 LYS A N 1
ATOM 938 C CA . LYS A 1 110 ? -5.689 2.776 -23.466 1.00 77.75 110 LYS A CA 1
ATOM 939 C C . LYS A 1 110 ? -4.818 3.846 -22.786 1.00 77.75 110 LYS A C 1
ATOM 941 O O . LYS A 1 110 ? -4.838 4.999 -23.214 1.00 77.75 110 LYS A O 1
ATOM 946 N N . ASP A 1 111 ? -4.131 3.457 -21.714 1.00 78.19 111 ASP A N 1
ATOM 947 C CA . ASP A 1 111 ? -3.221 4.287 -20.906 1.00 78.19 111 ASP A CA 1
ATOM 948 C C . ASP A 1 111 ? -3.883 5.414 -20.075 1.00 78.19 111 ASP A C 1
ATOM 950 O O . ASP A 1 111 ? -3.191 6.216 -19.451 1.00 78.19 111 ASP A O 1
ATOM 954 N N . TYR A 1 112 ? -5.221 5.490 -20.005 1.00 83.44 112 TYR A N 1
ATOM 955 C CA . TYR A 1 112 ? -5.909 6.476 -19.147 1.00 83.44 112 TYR A CA 1
ATOM 956 C C . TYR A 1 112 ? -6.056 6.033 -17.691 1.00 83.44 112 TYR A C 1
ATOM 958 O O . TYR A 1 112 ? -6.290 6.866 -16.811 1.00 83.44 112 TYR A O 1
ATOM 966 N N . VAL A 1 113 ? -5.980 4.730 -17.430 1.00 86.50 113 VAL A N 1
ATOM 967 C CA . VAL A 1 113 ? -6.202 4.174 -16.099 1.00 86.50 113 VAL A CA 1
ATOM 968 C C . VAL A 1 113 ? -5.012 3.334 -15.679 1.00 86.50 113 VAL A C 1
ATOM 970 O O . VAL A 1 113 ? -4.625 2.400 -16.369 1.00 86.50 113 VAL A O 1
ATOM 973 N N . ALA A 1 114 ? -4.473 3.657 -14.508 1.00 87.56 114 ALA A N 1
ATOM 974 C CA . ALA A 1 114 ? -3.385 2.931 -13.875 1.00 87.56 114 ALA A CA 1
ATOM 975 C C . ALA A 1 114 ? -3.764 2.551 -12.437 1.00 87.56 114 ALA A C 1
ATOM 977 O O . ALA A 1 114 ? -4.749 3.049 -11.881 1.00 87.56 114 ALA A O 1
ATOM 978 N N . ASP A 1 115 ? -2.939 1.728 -11.786 1.00 88.88 115 ASP A N 1
ATOM 979 C CA . ASP A 1 115 ? -3.119 1.384 -10.365 1.00 88.88 115 ASP A CA 1
ATOM 980 C C . ASP A 1 115 ? -3.143 2.629 -9.464 1.00 88.88 115 ASP A C 1
ATOM 982 O O . ASP A 1 115 ? -3.862 2.665 -8.461 1.00 88.88 115 ASP A O 1
ATOM 986 N N . ALA A 1 116 ? -2.414 3.680 -9.856 1.00 90.56 116 ALA A N 1
ATOM 987 C CA . ALA A 1 116 ? -2.409 4.973 -9.179 1.00 90.56 116 ALA A CA 1
ATOM 988 C C . ALA A 1 116 ? -3.785 5.662 -9.200 1.00 90.56 116 ALA A C 1
ATOM 990 O O . ALA A 1 116 ? -4.158 6.301 -8.219 1.00 90.56 116 ALA A O 1
ATOM 991 N N . THR A 1 117 ? -4.568 5.503 -10.273 1.00 92.25 117 THR A N 1
ATOM 992 C CA . THR A 1 117 ? -5.908 6.097 -10.389 1.00 92.25 117 THR A CA 1
ATOM 993 C C . THR A 1 117 ? -6.846 5.528 -9.326 1.00 92.25 117 THR A C 1
ATOM 995 O O . THR A 1 117 ? -7.532 6.285 -8.641 1.00 92.25 117 THR A O 1
ATOM 998 N N . VAL A 1 118 ? -6.827 4.204 -9.129 1.00 93.25 118 VAL A N 1
ATOM 999 C CA . VAL A 1 118 ? -7.604 3.523 -8.078 1.00 93.25 118 VAL A CA 1
ATOM 1000 C C . VAL A 1 118 ? -7.141 3.968 -6.688 1.00 93.25 118 VAL A C 1
ATOM 1002 O O . VAL A 1 118 ? -7.971 4.272 -5.830 1.00 93.25 118 VAL A O 1
ATOM 1005 N N . ALA A 1 119 ? -5.823 4.061 -6.478 1.00 93.00 119 ALA A N 1
ATOM 1006 C CA . ALA A 1 119 ? -5.241 4.485 -5.207 1.00 93.00 119 ALA A CA 1
ATOM 1007 C C . ALA A 1 119 ? -5.666 5.910 -4.818 1.00 93.00 119 ALA A C 1
ATOM 1009 O O . ALA A 1 119 ? -6.076 6.141 -3.682 1.00 93.00 119 ALA A O 1
ATOM 1010 N N . ILE A 1 120 ? -5.612 6.855 -5.762 1.00 93.94 120 ILE A N 1
ATOM 1011 C CA . ILE A 1 120 ? -6.026 8.248 -5.546 1.00 93.94 120 ILE A CA 1
ATOM 1012 C C . ILE A 1 120 ? -7.542 8.329 -5.338 1.00 93.94 120 ILE A C 1
ATOM 1014 O O . ILE A 1 120 ? -7.993 9.010 -4.417 1.00 93.94 120 ILE A O 1
ATOM 1018 N N . LEU A 1 121 ? -8.334 7.617 -6.145 1.00 94.81 121 LEU A N 1
ATOM 1019 C CA . LEU A 1 121 ? -9.792 7.614 -6.026 1.00 94.81 121 LEU A CA 1
ATOM 1020 C C . LEU A 1 121 ? -10.229 7.131 -4.640 1.00 94.81 121 LEU A C 1
ATOM 1022 O O . LEU A 1 121 ? -10.900 7.859 -3.917 1.00 94.81 121 LEU A O 1
ATOM 1026 N N . ILE A 1 122 ? -9.814 5.930 -4.235 1.00 96.00 122 ILE A N 1
ATOM 1027 C CA . ILE A 1 122 ? -10.220 5.380 -2.940 1.00 96.00 122 ILE A CA 1
ATOM 1028 C C . ILE A 1 122 ? -9.535 6.112 -1.779 1.00 96.00 122 ILE A C 1
ATOM 1030 O O . ILE A 1 122 ? -10.162 6.324 -0.747 1.00 96.00 122 ILE A O 1
ATOM 1034 N N . GLY A 1 123 ? -8.283 6.551 -1.935 1.00 93.44 123 GLY A N 1
ATOM 1035 C CA . GLY A 1 123 ? -7.542 7.273 -0.896 1.00 93.44 123 GLY A CA 1
ATOM 1036 C C . GLY A 1 123 ? -8.074 8.677 -0.600 1.00 93.44 123 GLY A C 1
ATOM 1037 O O . GLY A 1 123 ? -7.871 9.185 0.501 1.00 93.44 123 GLY A O 1
ATOM 1038 N N . THR A 1 124 ? -8.787 9.297 -1.544 1.00 94.56 124 THR A N 1
ATOM 1039 C CA . THR A 1 124 ? -9.433 10.605 -1.342 1.00 94.56 124 THR A CA 1
ATOM 1040 C C . THR A 1 124 ? -10.845 10.490 -0.770 1.00 94.56 124 THR A C 1
ATOM 1042 O O . THR A 1 124 ? -11.303 11.426 -0.120 1.00 94.56 124 THR A O 1
ATOM 1045 N N . LEU A 1 125 ? -11.524 9.346 -0.917 1.00 95.38 125 LEU A N 1
ATOM 1046 C CA . LEU A 1 125 ? -12.873 9.147 -0.373 1.00 95.38 125 LEU A CA 1
ATOM 1047 C C . LEU A 1 125 ? -12.982 9.388 1.146 1.00 95.38 125 LEU A C 1
ATOM 1049 O O . LEU A 1 125 ? -13.940 10.048 1.538 1.00 95.38 125 LEU A O 1
ATOM 1053 N N . PRO A 1 126 ? -12.041 8.967 2.017 1.00 94.31 126 PRO A N 1
ATOM 1054 C CA . PRO A 1 126 ? -12.096 9.268 3.453 1.00 94.31 126 PRO A CA 1
ATOM 1055 C C . PRO A 1 126 ? -12.064 10.763 3.814 1.00 94.31 126 PRO A C 1
ATOM 1057 O O . PRO A 1 126 ? -12.435 11.119 4.930 1.00 94.31 126 PRO A O 1
ATOM 1060 N N . LEU A 1 127 ? -11.632 11.639 2.897 1.00 93.62 127 LEU A N 1
ATOM 1061 C CA . LEU A 1 127 ? -11.682 13.098 3.084 1.00 93.62 127 LEU A CA 1
ATOM 1062 C C . LEU A 1 127 ? -13.093 13.672 2.887 1.00 93.62 127 LEU A C 1
ATOM 1064 O O . LEU A 1 127 ? -13.363 14.795 3.304 1.00 93.62 127 LEU A O 1
ATOM 1068 N N . ILE A 1 128 ? -13.967 12.924 2.211 1.00 93.62 128 ILE A N 1
ATOM 1069 C CA . ILE A 1 128 ? -15.325 13.336 1.826 1.00 93.62 128 ILE A CA 1
ATOM 1070 C C . ILE A 1 128 ? -16.363 12.537 2.616 1.00 93.62 128 ILE A C 1
ATOM 1072 O O . ILE A 1 128 ? -17.401 13.057 3.018 1.00 93.62 128 ILE A O 1
ATOM 1076 N N . LEU A 1 129 ? -16.100 11.246 2.817 1.00 93.31 129 LEU A N 1
ATOM 1077 C CA . LEU A 1 129 ? -16.994 10.354 3.526 1.00 93.31 129 LEU A CA 1
ATOM 1078 C C . LEU A 1 129 ? -17.029 10.707 5.007 1.00 93.31 129 LEU A C 1
ATOM 1080 O O . LEU A 1 129 ? -15.997 11.048 5.593 1.00 93.31 129 LEU A O 1
ATOM 1084 N N . PRO A 1 130 ? -18.208 10.606 5.622 1.00 91.31 130 PRO A N 1
ATOM 1085 C CA . PRO A 1 130 ? -18.369 11.067 6.976 1.00 91.31 130 PRO A CA 1
ATOM 1086 C C . PRO A 1 130 ? -17.989 10.009 8.019 1.00 91.31 130 PRO A C 1
ATOM 1088 O O . PRO A 1 130 ? -18.124 8.806 7.793 1.00 91.31 130 PRO A O 1
ATOM 1091 N N . ASN A 1 131 ? -17.540 10.474 9.184 1.00 90.75 131 ASN A N 1
ATOM 1092 C CA . ASN A 1 131 ? -17.023 9.640 10.265 1.00 90.75 131 ASN A CA 1
ATOM 1093 C C . ASN A 1 131 ? -18.106 8.903 11.063 1.00 90.75 131 ASN A C 1
ATOM 1095 O O . ASN A 1 131 ? -17.831 7.881 11.673 1.00 90.75 131 ASN A O 1
ATOM 1099 N N . ARG A 1 132 ? -19.360 9.347 11.027 1.00 87.81 132 ARG A N 1
ATOM 1100 C CA . ARG A 1 132 ? -20.472 8.677 11.716 1.00 87.81 132 ARG A CA 1
ATOM 1101 C C . ARG A 1 132 ? -21.455 8.090 10.703 1.00 87.81 132 ARG A C 1
ATOM 1103 O O . ARG A 1 132 ? -21.354 8.340 9.504 1.00 87.81 132 ARG A O 1
ATOM 1110 N N . ASN A 1 133 ? -22.516 7.444 11.186 1.00 86.31 133 ASN A N 1
ATOM 1111 C CA . ASN A 1 133 ? -23.647 7.038 10.345 1.00 86.31 133 ASN A CA 1
ATOM 1112 C C . ASN A 1 133 ? -24.546 8.238 9.928 1.00 86.31 133 ASN A C 1
ATOM 1114 O O . ASN A 1 133 ? -25.203 8.807 10.811 1.00 86.31 133 ASN A O 1
ATOM 1118 N N . PRO A 1 134 ? -24.650 8.580 8.621 1.00 82.62 134 PRO A N 1
ATOM 1119 C CA . PRO A 1 134 ? -25.443 9.713 8.112 1.00 82.62 134 PRO A CA 1
ATOM 1120 C C . PRO A 1 134 ? -26.952 9.564 8.303 1.00 82.62 134 PRO A C 1
ATOM 1122 O O . PRO A 1 134 ? -27.686 10.544 8.225 1.00 82.62 134 PRO A O 1
ATOM 1125 N N . PHE A 1 135 ? -27.428 8.352 8.584 1.00 83.81 135 PHE A N 1
ATOM 1126 C CA . PHE A 1 135 ? -28.840 8.062 8.827 1.00 83.81 135 PHE A CA 1
ATOM 1127 C C . PHE A 1 135 ? -29.239 8.211 10.308 1.00 83.81 135 PHE A C 1
ATOM 1129 O O . PHE A 1 135 ? -30.381 7.937 10.677 1.00 83.81 135 PHE A O 1
ATOM 1136 N N . SER A 1 136 ? -28.311 8.627 11.179 1.00 85.12 136 SER A N 1
ATOM 1137 C CA . SER A 1 136 ? -28.581 8.880 12.599 1.00 85.12 136 SER A CA 1
ATOM 1138 C C . SER A 1 136 ? -29.235 10.249 12.826 1.00 85.12 136 SER A C 1
ATOM 1140 O O . SER A 1 136 ? -28.870 11.235 12.195 1.00 85.12 136 SER A O 1
ATOM 1142 N N . LYS A 1 137 ? -30.168 10.341 13.788 1.00 77.25 137 LYS A N 1
ATOM 1143 C CA . LYS A 1 137 ? -30.900 11.586 14.112 1.00 77.25 137 LYS A CA 1
ATOM 1144 C C . LYS A 1 137 ? -30.011 12.746 14.587 1.00 77.25 137 LYS A C 1
ATOM 1146 O O . LYS A 1 137 ? -30.392 13.892 14.395 1.00 77.25 137 LYS A O 1
ATOM 1151 N N . ASN A 1 138 ? -28.852 12.458 15.185 1.00 78.12 138 ASN A N 1
ATOM 1152 C CA . ASN A 1 138 ? -27.911 13.460 15.711 1.00 78.12 138 ASN A CA 1
ATOM 1153 C C . ASN A 1 138 ? -26.665 13.568 14.821 1.00 78.12 138 ASN A C 1
ATOM 1155 O O . ASN A 1 138 ? -25.531 13.508 15.298 1.00 78.12 138 ASN A O 1
ATOM 1159 N N . TRP A 1 139 ? -26.892 13.628 13.513 1.00 81.75 139 TRP A N 1
ATOM 1160 C CA . TRP A 1 139 ? -25.834 13.725 12.525 1.00 81.75 139 TRP A CA 1
ATOM 1161 C C . TRP A 1 139 ? -25.183 15.104 12.508 1.00 81.75 139 TRP A C 1
ATOM 1163 O O . TRP A 1 139 ? -25.854 16.104 12.265 1.00 81.75 139 TRP A O 1
ATOM 1173 N N . GLU A 1 140 ? -23.863 15.131 12.655 1.00 85.25 140 GLU A N 1
ATOM 1174 C CA . GLU A 1 140 ? -23.040 16.276 12.286 1.00 85.25 140 GLU A CA 1
ATOM 1175 C C . GLU A 1 140 ? -21.992 15.795 11.286 1.00 85.25 140 GLU A C 1
ATOM 1177 O O . GLU A 1 140 ? -21.343 14.768 11.499 1.00 85.25 140 GLU A O 1
ATOM 1182 N N . TYR A 1 141 ? -21.863 16.508 10.168 1.00 87.25 141 TYR A N 1
ATOM 1183 C CA . TYR A 1 141 ? -20.900 16.147 9.141 1.00 87.25 141 TYR A CA 1
ATOM 1184 C C . TYR A 1 141 ? -19.481 16.424 9.634 1.00 87.25 141 TYR A C 1
ATOM 1186 O O . TYR A 1 141 ? -19.100 17.571 9.866 1.00 87.25 141 TYR A O 1
ATOM 1194 N N . GLN A 1 142 ? -18.685 15.366 9.724 1.00 89.69 142 GLN A N 1
ATOM 1195 C CA . GLN A 1 142 ? -17.242 15.434 9.895 1.00 89.69 142 GLN A CA 1
ATOM 1196 C C . GLN A 1 142 ? -16.607 14.344 9.029 1.00 89.69 142 GLN A C 1
ATOM 1198 O O . GLN A 1 142 ? -17.108 13.219 9.045 1.00 89.69 142 GLN A O 1
ATOM 1203 N N . PRO A 1 143 ? -15.546 14.639 8.260 1.00 92.25 143 PRO A N 1
ATOM 1204 C CA . PRO A 1 143 ? -14.897 13.638 7.424 1.00 92.25 143 PRO A CA 1
ATOM 1205 C C . PRO A 1 143 ? -14.188 12.582 8.281 1.00 92.25 143 PRO A C 1
ATOM 1207 O O . PRO A 1 143 ? -13.784 12.857 9.412 1.00 92.25 143 PRO A O 1
ATOM 1210 N N . ILE A 1 144 ? -14.009 11.376 7.738 1.00 92.62 144 ILE A N 1
ATOM 1211 C CA . ILE A 1 144 ? -13.263 10.297 8.413 1.00 92.62 144 ILE A CA 1
ATOM 1212 C C . ILE A 1 144 ? -11.820 10.734 8.684 1.00 92.62 144 ILE A C 1
ATOM 1214 O O . ILE A 1 144 ? -11.271 10.450 9.748 1.00 92.62 144 ILE A O 1
ATOM 1218 N N . VAL A 1 145 ? -11.204 11.429 7.725 1.00 93.38 145 VAL A N 1
ATOM 1219 C CA . VAL A 1 145 ? -9.836 11.936 7.847 1.00 93.38 145 VAL A CA 1
ATOM 1220 C C . VAL A 1 145 ? -9.781 13.405 7.446 1.00 93.38 145 VAL A C 1
ATOM 1222 O O . VAL A 1 145 ? -10.324 13.804 6.420 1.00 93.38 145 VAL A O 1
ATOM 1225 N N . HIS A 1 146 ? -9.061 14.212 8.224 1.00 93.88 146 HIS A N 1
ATOM 1226 C CA . HIS A 1 146 ? -8.755 15.593 7.861 1.00 93.88 146 HIS A CA 1
ATOM 1227 C C . HIS A 1 146 ? -7.453 15.679 7.057 1.00 93.88 146 HIS A C 1
ATOM 1229 O O . HIS A 1 146 ? -6.472 14.996 7.362 1.00 93.88 146 HIS A O 1
ATOM 1235 N N . TRP A 1 147 ? -7.397 16.587 6.077 1.00 92.00 147 TRP A N 1
ATOM 1236 C CA . TRP A 1 147 ? -6.192 16.814 5.264 1.00 92.00 147 TRP A CA 1
ATOM 1237 C C . TRP A 1 147 ? -4.943 17.087 6.111 1.00 92.00 147 TRP A C 1
ATOM 1239 O O . TRP A 1 147 ? -3.868 16.578 5.815 1.00 92.00 147 TRP A O 1
ATOM 1249 N N . GLU A 1 148 ? -5.087 17.823 7.211 1.00 92.81 148 GLU A N 1
ATOM 1250 C CA . GLU A 1 148 ? -3.999 18.126 8.146 1.00 92.81 148 GLU A CA 1
ATOM 1251 C C . GLU A 1 148 ? -3.395 16.875 8.797 1.00 92.81 148 GLU A C 1
ATOM 1253 O O . GLU A 1 148 ? -2.206 16.849 9.117 1.00 92.81 148 GLU A O 1
ATOM 1258 N N . GLN A 1 149 ? -4.197 15.827 9.002 1.00 91.81 149 GLN A N 1
ATOM 1259 C CA . GLN A 1 149 ? -3.711 14.555 9.532 1.00 91.81 149 GLN A CA 1
ATOM 1260 C C . GLN A 1 149 ? -2.909 13.806 8.468 1.00 91.81 149 GLN A C 1
ATOM 1262 O O . GLN A 1 149 ? -1.854 13.254 8.783 1.00 91.81 149 GLN A O 1
ATOM 1267 N N . ILE A 1 150 ? -3.377 13.820 7.217 1.00 91.44 150 ILE A N 1
ATOM 1268 C CA . ILE A 1 150 ? -2.670 13.208 6.087 1.00 91.44 150 ILE A CA 1
ATOM 1269 C C . ILE A 1 150 ? -1.364 13.950 5.839 1.00 91.44 150 ILE A C 1
ATOM 1271 O O . ILE A 1 150 ? -0.315 13.323 5.841 1.00 91.44 150 ILE A O 1
ATOM 1275 N N . SER A 1 151 ? -1.385 15.276 5.710 1.00 91.88 151 SER A N 1
ATOM 1276 C CA . SER A 1 151 ? -0.187 16.055 5.387 1.00 91.88 151 SER A CA 1
ATOM 1277 C C . SER A 1 151 ? 0.931 15.884 6.419 1.00 91.88 151 SER A C 1
ATOM 1279 O O . SER A 1 151 ? 2.100 15.852 6.040 1.00 91.88 151 SER A O 1
ATOM 1281 N N . LYS A 1 152 ? 0.586 15.708 7.702 1.00 93.81 152 LYS A N 1
ATOM 1282 C CA . LYS A 1 152 ? 1.553 15.457 8.782 1.00 93.81 152 LYS A CA 1
ATOM 1283 C C . LYS A 1 152 ? 2.059 14.015 8.832 1.00 93.81 152 LYS A C 1
ATOM 1285 O O . LYS A 1 152 ? 3.220 13.805 9.166 1.00 93.81 152 LYS A O 1
ATOM 1290 N N . LYS A 1 153 ? 1.198 13.026 8.567 1.00 92.31 153 LYS A N 1
ATOM 1291 C CA . LYS A 1 153 ? 1.542 11.595 8.690 1.00 92.31 153 LYS A CA 1
ATOM 1292 C C . LYS A 1 153 ? 2.065 10.978 7.393 1.00 92.31 153 LYS A C 1
ATOM 1294 O O . LYS A 1 153 ? 2.669 9.910 7.440 1.00 92.31 153 LYS A O 1
ATOM 1299 N N . PHE A 1 154 ? 1.817 11.608 6.248 1.00 91.88 154 PHE A N 1
ATOM 1300 C CA . PHE A 1 154 ? 2.225 11.084 4.953 1.00 91.88 154 PHE A CA 1
ATOM 1301 C C . PHE A 1 154 ? 3.758 11.100 4.832 1.00 91.88 154 PHE A C 1
ATOM 1303 O O . PHE A 1 154 ? 4.387 12.125 5.111 1.00 91.88 154 PHE A O 1
ATOM 13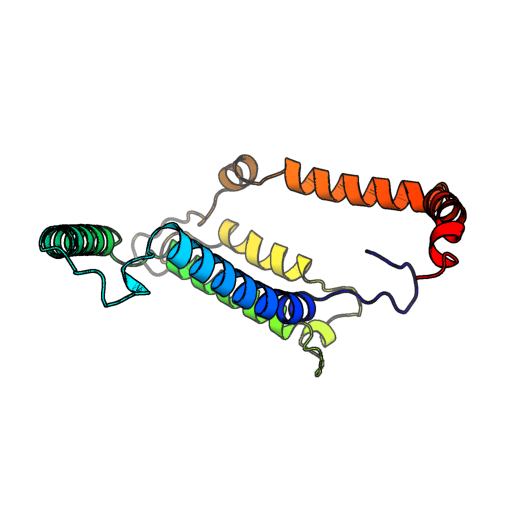10 N N . PRO A 1 155 ? 4.393 9.990 4.420 1.00 93.81 155 PRO A N 1
ATOM 1311 C CA . PRO A 1 155 ? 5.847 9.875 4.373 1.00 93.81 155 PRO A CA 1
ATOM 1312 C C . PRO A 1 155 ? 6.426 10.560 3.123 1.00 93.81 155 PRO A C 1
ATOM 1314 O O . PRO A 1 155 ? 6.944 9.906 2.217 1.00 93.81 155 PRO A O 1
ATOM 1317 N N . TRP A 1 156 ? 6.377 11.893 3.074 1.00 93.75 156 TRP A N 1
ATOM 1318 C CA . TRP A 1 156 ? 6.854 12.696 1.937 1.00 93.75 156 TRP A CA 1
ATOM 1319 C C . TRP A 1 156 ? 8.293 12.380 1.525 1.00 93.75 156 TRP A C 1
ATOM 1321 O O . TRP A 1 156 ? 8.602 12.362 0.336 1.00 93.75 156 TRP A O 1
ATOM 1331 N N . GLY A 1 157 ? 9.163 12.080 2.494 1.00 95.31 157 GLY A N 1
ATOM 1332 C CA . GLY A 1 157 ? 10.551 11.705 2.227 1.00 95.31 157 GLY A CA 1
ATOM 1333 C C . GLY A 1 157 ? 10.676 10.433 1.386 1.00 95.31 157 GLY A C 1
ATOM 1334 O O . GLY A 1 157 ? 11.478 10.399 0.459 1.00 95.31 157 GLY A O 1
ATOM 1335 N N . VAL A 1 158 ? 9.846 9.417 1.647 1.00 94.50 158 VAL A N 1
ATOM 1336 C CA . VAL A 1 158 ? 9.847 8.160 0.876 1.00 94.50 158 VAL A CA 1
ATOM 1337 C C . VAL A 1 158 ? 9.356 8.410 -0.549 1.00 94.50 158 VAL A C 1
ATOM 1339 O O . VAL A 1 158 ? 9.960 7.927 -1.505 1.00 94.50 158 VAL A O 1
ATOM 1342 N N . PHE A 1 159 ? 8.307 9.222 -0.703 1.00 91.25 159 PHE A N 1
ATOM 1343 C CA . PHE A 1 159 ? 7.788 9.605 -2.016 1.00 91.25 159 PHE A CA 1
ATOM 1344 C C . PHE A 1 159 ? 8.833 10.370 -2.848 1.00 91.25 159 PHE A C 1
ATOM 1346 O O . PHE A 1 159 ? 9.088 10.024 -4.001 1.00 91.25 159 PHE A O 1
ATOM 1353 N N . MET A 1 160 ? 9.494 11.363 -2.244 1.00 94.69 160 MET A N 1
ATOM 1354 C CA . MET A 1 160 ? 10.565 12.126 -2.894 1.00 94.69 160 MET A CA 1
ATOM 1355 C C . MET A 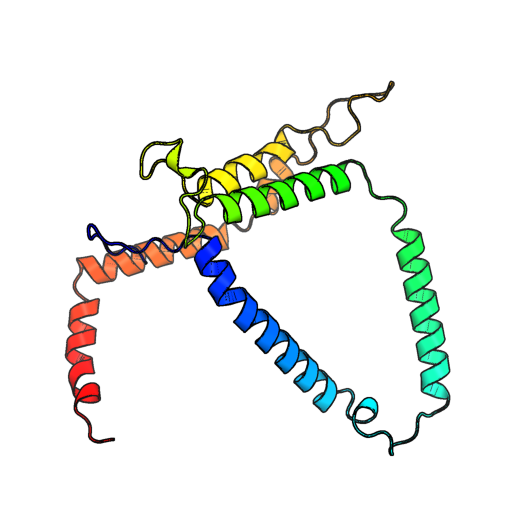1 160 ? 11.773 11.251 -3.241 1.00 94.69 160 MET A C 1
ATOM 1357 O O . MET A 1 160 ? 12.341 11.397 -4.321 1.00 94.69 160 MET A O 1
ATOM 1361 N N . LEU A 1 161 ? 12.148 10.315 -2.363 1.00 96.12 161 LEU A N 1
ATOM 1362 C CA . LEU A 1 161 ? 13.251 9.382 -2.600 1.00 96.12 161 LEU A CA 1
ATOM 1363 C C . LEU A 1 161 ? 12.984 8.487 -3.816 1.00 96.12 161 LEU A C 1
ATOM 1365 O O . LEU A 1 161 ? 13.878 8.292 -4.639 1.00 96.12 161 LEU A O 1
ATOM 1369 N N . GLN A 1 162 ? 11.754 7.990 -3.964 1.00 92.69 162 GLN A N 1
ATOM 1370 C CA . GLN A 1 162 ? 11.359 7.206 -5.134 1.00 92.69 162 GLN A CA 1
ATOM 1371 C C . GLN A 1 162 ? 11.497 8.027 -6.427 1.00 92.69 162 GLN A C 1
ATOM 1373 O O . GLN A 1 162 ? 12.055 7.539 -7.410 1.00 92.69 162 GLN A O 1
ATOM 1378 N N . GLY A 1 163 ? 11.045 9.287 -6.415 1.00 92.38 163 GLY A N 1
ATOM 1379 C CA . GLY A 1 163 ? 11.191 10.205 -7.549 1.00 92.38 163 GLY A CA 1
ATOM 1380 C C . GLY A 1 163 ? 12.653 10.513 -7.887 1.00 92.38 163 GLY A C 1
ATOM 1381 O O . GLY A 1 163 ? 13.042 10.461 -9.052 1.00 92.38 163 GLY A O 1
ATOM 1382 N N . ALA A 1 164 ? 13.488 10.752 -6.873 1.00 94.81 164 ALA A N 1
ATOM 1383 C CA . ALA A 1 164 ? 14.923 10.964 -7.049 1.00 94.81 164 ALA A CA 1
ATOM 1384 C C . ALA A 1 164 ? 15.619 9.731 -7.649 1.00 94.81 164 ALA A C 1
ATOM 1386 O O . ALA A 1 164 ? 16.449 9.873 -8.545 1.00 94.81 164 ALA A O 1
ATOM 1387 N N . GLY A 1 165 ? 15.249 8.520 -7.219 1.00 93.50 165 GLY A N 1
ATOM 1388 C CA . GLY A 1 165 ? 15.771 7.274 -7.787 1.00 93.50 165 GLY A CA 1
ATOM 1389 C C . GLY A 1 165 ? 15.456 7.121 -9.278 1.00 93.50 165 GLY A C 1
ATOM 1390 O O . GLY A 1 165 ? 16.335 6.752 -10.056 1.00 93.50 165 GLY A O 1
ATOM 1391 N N . LEU A 1 166 ? 14.233 7.468 -9.694 1.00 91.44 166 LEU A N 1
ATOM 1392 C CA . LEU A 1 166 ? 13.843 7.476 -11.109 1.00 91.44 166 LEU A CA 1
ATOM 1393 C C . LEU A 1 166 ? 14.608 8.541 -11.907 1.00 91.44 166 LEU A C 1
ATOM 1395 O O . LEU A 1 166 ? 15.107 8.247 -12.991 1.00 91.44 166 LEU A O 1
ATOM 1399 N N . ALA A 1 167 ? 14.761 9.748 -11.354 1.00 94.75 167 ALA A N 1
ATOM 1400 C CA . ALA A 1 167 ? 15.513 10.825 -11.995 1.00 94.75 167 ALA A CA 1
ATOM 1401 C C . ALA A 1 167 ? 16.996 10.462 -12.194 1.00 94.75 167 ALA A C 1
ATOM 1403 O O . ALA A 1 167 ? 17.559 10.716 -13.257 1.00 94.75 167 ALA A O 1
ATOM 1404 N N . ILE A 1 168 ? 17.625 9.824 -11.201 1.00 95.19 168 ILE A N 1
ATOM 1405 C CA . ILE A 1 168 ? 19.010 9.340 -11.302 1.00 95.19 168 ILE A CA 1
ATOM 1406 C C . ILE A 1 168 ? 19.118 8.224 -12.346 1.00 95.19 168 ILE A C 1
ATOM 1408 O O . ILE A 1 168 ? 20.044 8.239 -13.158 1.00 95.19 168 ILE A O 1
ATOM 1412 N N . ALA A 1 169 ? 18.171 7.279 -12.361 1.00 91.94 169 ALA A N 1
ATOM 1413 C CA . ALA A 1 169 ? 18.150 6.205 -13.351 1.00 91.94 169 ALA A CA 1
ATOM 1414 C C . ALA A 1 169 ? 18.063 6.755 -14.785 1.00 91.94 169 ALA A C 1
ATOM 1416 O O . ALA A 1 169 ? 18.826 6.324 -15.652 1.00 91.94 169 ALA A O 1
ATOM 1417 N N . GLU A 1 170 ? 17.205 7.752 -15.023 1.00 91.62 170 GLU A N 1
ATOM 1418 C CA . GLU A 1 170 ? 17.122 8.419 -16.326 1.00 91.62 170 GLU A CA 1
ATOM 1419 C C . GLU A 1 170 ? 18.395 9.223 -16.631 1.00 91.62 170 GLU A C 1
ATOM 1421 O O . GLU A 1 170 ? 18.916 9.169 -17.744 1.00 91.62 170 GLU A O 1
ATOM 1426 N N . GLY A 1 171 ? 18.988 9.880 -15.629 1.00 93.94 171 GLY A N 1
ATOM 1427 C CA . GLY A 1 171 ? 20.286 10.543 -15.764 1.00 93.94 171 GLY A CA 1
ATOM 1428 C C . GLY A 1 171 ? 21.396 9.593 -16.230 1.00 93.94 171 GLY A C 1
ATOM 1429 O O . GLY A 1 171 ? 22.197 9.950 -17.095 1.00 93.94 171 GLY A O 1
ATOM 1430 N N . PHE A 1 172 ? 21.427 8.354 -15.732 1.00 94.19 172 PHE A N 1
ATOM 1431 C CA . PHE A 1 172 ? 22.382 7.319 -16.162 1.00 94.19 172 PHE A CA 1
ATOM 1432 C C . PHE A 1 172 ? 22.101 6.769 -17.566 1.00 94.19 172 PHE A C 1
ATOM 1434 O O . PHE A 1 172 ? 23.026 6.293 -18.235 1.00 94.19 172 PHE A O 1
ATOM 1441 N N . LYS A 1 173 ? 20.842 6.815 -18.012 1.00 90.62 173 LYS A N 1
ATOM 1442 C CA . LYS A 1 173 ? 20.435 6.449 -19.374 1.00 90.62 173 LYS A CA 1
ATOM 1443 C C . LYS A 1 173 ? 20.854 7.535 -20.367 1.00 90.62 173 LYS A C 1
ATOM 1445 O O . LYS A 1 173 ? 21.564 7.229 -21.319 1.00 90.62 173 LYS A O 1
ATOM 1450 N N . ILE A 1 174 ? 20.519 8.800 -20.100 1.00 94.50 174 ILE A N 1
ATOM 1451 C CA . ILE A 1 174 ? 20.836 9.941 -20.980 1.00 94.50 174 ILE A CA 1
ATOM 1452 C C . ILE A 1 174 ? 22.350 10.186 -21.065 1.00 94.50 174 ILE A C 1
ATOM 1454 O O . ILE A 1 174 ? 22.874 10.448 -22.144 1.00 94.50 174 ILE A O 1
ATOM 1458 N N . SER A 1 175 ? 23.077 10.058 -19.951 1.00 94.12 175 SER A N 1
ATOM 1459 C CA . SER A 1 175 ? 24.546 10.193 -19.937 1.00 94.12 175 SER A CA 1
ATOM 1460 C C . SER A 1 175 ? 25.293 9.002 -20.551 1.00 94.12 175 SER A C 1
ATOM 1462 O O . SER A 1 175 ? 26.519 9.033 -20.636 1.00 94.12 175 SER A O 1
ATOM 1464 N N . ASN A 1 176 ? 24.584 7.941 -20.956 1.00 91.81 176 ASN A N 1
ATOM 1465 C CA . ASN A 1 176 ? 25.150 6.680 -21.442 1.00 91.81 176 ASN A CA 1
ATOM 1466 C C . ASN A 1 176 ? 26.116 5.990 -20.447 1.00 91.81 176 ASN A C 1
ATOM 1468 O O . ASN A 1 176 ? 26.916 5.117 -20.809 1.00 91.81 176 ASN A O 1
ATOM 1472 N N . LEU A 1 177 ? 26.036 6.359 -19.163 1.00 93.06 177 LEU A N 1
ATOM 1473 C CA . LEU A 1 177 ? 26.876 5.803 -18.105 1.00 93.06 177 LEU A CA 1
ATOM 1474 C C . LEU A 1 177 ? 26.587 4.313 -17.900 1.00 93.06 177 LEU A C 1
ATOM 1476 O O . LEU A 1 177 ? 27.508 3.507 -17.765 1.00 93.06 177 LEU A O 1
ATOM 1480 N N . SER A 1 178 ? 25.305 3.941 -17.940 1.00 90.94 178 SER A N 1
ATOM 1481 C CA . SER A 1 178 ? 24.857 2.548 -17.826 1.00 90.94 178 SER A CA 1
ATOM 1482 C C . SER A 1 178 ? 25.510 1.635 -18.874 1.00 90.94 178 SER A C 1
ATOM 1484 O O . SER A 1 178 ? 26.004 0.562 -18.528 1.00 90.94 178 SER A O 1
ATOM 1486 N N . ALA A 1 179 ? 25.608 2.079 -20.132 1.00 90.44 179 ALA A N 1
ATOM 1487 C CA . ALA A 1 179 ? 26.258 1.319 -21.201 1.00 90.44 179 ALA A CA 1
ATOM 1488 C C . ALA A 1 179 ? 27.782 1.227 -21.026 1.00 90.44 179 ALA A C 1
ATOM 1490 O O . ALA A 1 179 ? 28.384 0.190 -21.319 1.00 90.44 179 ALA A O 1
ATOM 1491 N N . THR A 1 180 ? 28.409 2.290 -20.519 1.00 92.12 180 THR A N 1
ATOM 1492 C CA . THR A 1 180 ? 29.853 2.314 -20.238 1.00 92.12 180 THR A CA 1
ATOM 1493 C C . THR A 1 180 ? 30.218 1.291 -19.162 1.00 92.12 180 THR A C 1
ATOM 1495 O O . THR A 1 180 ? 31.111 0.469 -19.367 1.00 92.12 180 THR A O 1
ATOM 1498 N N . ILE A 1 181 ? 29.476 1.272 -18.049 1.00 91.62 181 ILE A N 1
ATOM 1499 C CA . ILE A 1 181 ? 29.673 0.298 -16.964 1.00 91.62 181 ILE A CA 1
ATOM 1500 C C . ILE A 1 181 ? 29.380 -1.122 -17.454 1.00 91.62 181 ILE A C 1
ATOM 1502 O O . ILE A 1 181 ? 30.160 -2.035 -17.188 1.00 91.62 181 ILE A O 1
ATOM 1506 N N . ALA A 1 182 ? 28.299 -1.314 -18.218 1.00 89.94 182 ALA A N 1
ATOM 1507 C CA . ALA A 1 182 ? 27.978 -2.615 -18.795 1.00 89.94 182 ALA A CA 1
ATOM 1508 C C . ALA A 1 182 ? 29.119 -3.136 -19.679 1.00 89.94 182 ALA A C 1
ATOM 1510 O O . ALA A 1 182 ? 29.460 -4.310 -19.593 1.00 89.94 182 ALA A O 1
ATOM 1511 N N . THR A 1 183 ? 29.743 -2.266 -20.483 1.00 89.38 183 THR A N 1
ATOM 1512 C CA . THR A 1 183 ? 30.898 -2.616 -21.324 1.00 89.38 183 THR A CA 1
ATOM 1513 C C . THR A 1 183 ? 32.118 -2.980 -20.483 1.00 89.38 183 THR A C 1
ATOM 1515 O O . THR A 1 183 ? 32.765 -3.982 -20.776 1.00 89.38 183 THR A O 1
ATOM 1518 N N . PHE A 1 184 ? 32.397 -2.227 -19.414 1.00 89.94 184 PHE A N 1
ATOM 1519 C CA . PHE A 1 184 ? 33.485 -2.542 -18.489 1.00 89.94 184 PHE A CA 1
ATOM 1520 C C . PHE A 1 184 ? 33.291 -3.908 -17.824 1.00 89.94 184 PHE A C 1
ATOM 1522 O O . PHE A 1 184 ? 34.243 -4.660 -17.708 1.00 89.94 184 PHE A O 1
ATOM 1529 N N . LEU A 1 185 ? 32.065 -4.276 -17.446 1.00 90.62 185 LEU A N 1
ATOM 1530 C CA . LEU A 1 185 ? 31.779 -5.555 -16.785 1.00 90.62 185 LEU A CA 1
ATOM 1531 C C . LEU A 1 185 ? 31.695 -6.755 -17.743 1.00 90.62 185 LEU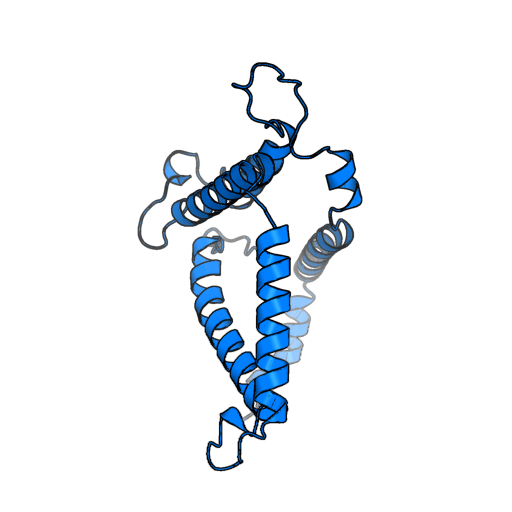 A C 1
ATOM 1533 O O . LEU A 1 185 ? 31.590 -7.891 -17.281 1.00 90.62 185 LEU A O 1
ATOM 1537 N N . ARG A 1 186 ? 31.787 -6.552 -19.068 1.00 87.81 186 ARG A N 1
ATOM 1538 C CA . ARG A 1 186 ? 31.719 -7.658 -20.045 1.00 87.81 186 ARG A CA 1
ATOM 1539 C C . ARG A 1 186 ? 32.812 -8.706 -19.857 1.00 87.81 186 ARG A C 1
ATOM 1541 O O . ARG A 1 186 ? 32.579 -9.852 -20.223 1.00 87.81 186 ARG A O 1
ATOM 1548 N N . PHE A 1 187 ? 33.965 -8.360 -19.275 1.00 84.31 187 PHE A N 1
ATOM 1549 C CA . PHE A 1 187 ? 35.027 -9.344 -19.032 1.00 84.31 187 PHE A CA 1
ATOM 1550 C C . PHE A 1 187 ? 34.599 -10.449 -18.050 1.00 84.31 187 PHE A C 1
ATOM 1552 O O . PHE A 1 187 ? 35.083 -11.568 -18.165 1.00 84.31 187 PHE A O 1
ATOM 1559 N N . ILE A 1 188 ? 33.674 -10.162 -17.123 1.00 83.75 188 ILE A N 1
ATOM 1560 C CA . ILE A 1 188 ? 33.180 -11.134 -16.131 1.00 83.75 188 ILE A CA 1
ATOM 1561 C C . ILE A 1 188 ? 32.289 -12.185 -16.798 1.00 83.75 188 ILE A C 1
ATOM 1563 O O . ILE A 1 188 ? 32.300 -13.344 -16.407 1.00 83.75 188 ILE A O 1
ATOM 1567 N N . VAL A 1 189 ? 31.561 -11.801 -17.849 1.00 79.81 189 VAL A N 1
ATOM 1568 C CA . VAL A 1 189 ? 30.658 -12.699 -18.587 1.00 79.81 189 VAL A CA 1
ATOM 1569 C C . VAL A 1 189 ? 31.428 -13.747 -19.408 1.00 79.81 189 VAL A C 1
ATOM 1571 O O . VAL A 1 189 ? 30.864 -14.772 -19.769 1.00 79.81 189 VAL A O 1
ATOM 1574 N N . GLY A 1 190 ? 32.708 -13.502 -19.710 1.00 71.56 190 GLY A N 1
ATOM 1575 C CA . GLY A 1 190 ? 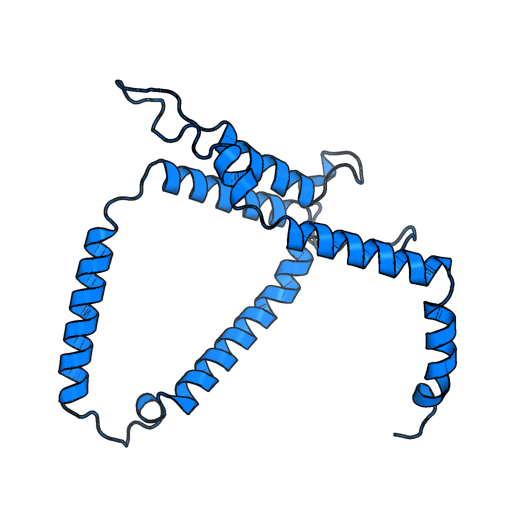33.575 -14.426 -20.449 1.00 71.56 190 GLY A CA 1
ATOM 1576 C C . GLY A 1 190 ? 34.545 -15.239 -19.585 1.00 71.56 190 GLY A C 1
ATOM 1577 O O . GLY A 1 190 ? 35.390 -15.933 -20.148 1.00 71.56 190 GLY A O 1
ATOM 1578 N N . ALA A 1 191 ? 34.484 -15.128 -18.254 1.00 69.75 191 ALA A N 1
ATOM 1579 C CA . ALA A 1 191 ? 35.318 -15.935 -17.368 1.00 69.75 191 ALA A CA 1
ATOM 1580 C C . ALA A 1 191 ? 34.812 -17.395 -17.358 1.00 69.75 191 ALA A C 1
ATOM 1582 O O . ALA A 1 191 ? 33.598 -17.593 -17.336 1.00 69.75 191 ALA A O 1
ATOM 1583 N N . PRO A 1 192 ? 35.699 -18.409 -17.405 1.00 60.72 192 PRO A N 1
ATOM 1584 C CA . PRO A 1 192 ? 35.277 -19.793 -17.223 1.00 60.72 192 PRO A CA 1
ATOM 1585 C C . PRO A 1 192 ? 34.701 -19.979 -15.812 1.00 60.72 192 PRO A C 1
ATOM 1587 O O . PRO A 1 192 ? 35.245 -19.399 -14.870 1.00 60.72 192 PRO A O 1
ATOM 1590 N N . ASP A 1 193 ? 33.617 -20.757 -15.715 1.00 56.84 193 ASP A N 1
ATOM 1591 C CA . ASP A 1 193 ? 32.933 -21.120 -14.459 1.00 56.84 193 ASP A CA 1
ATOM 1592 C C . ASP A 1 193 ? 33.885 -21.690 -13.390 1.00 56.84 193 ASP A C 1
ATOM 1594 O O . ASP A 1 193 ? 34.790 -22.487 -13.748 1.00 56.84 193 ASP A O 1
#

Radius of gyration: 25.65 Å; chains: 1; bounding box: 66×53×63 Å

Secondary structure (DSSP, 8-state):
----STT-----HHHHHHHHHHHHHHHHHHHHHHHHHHH-TTTSSTTS---HHHHHHHHHHHHHHHHHHHHT-SPPHHHHHHHHHHHHHHHHHHHH-BTTB--GGGGSPTTS--HHHHHHHHHHGGGTSBSS-TTSTT----BSS-HHHHHHHS-HHHHHHHHHHHHHHHHHHHTTHHHHHHHHTHHHHTS--

Foldseek 3Di:
DDDPDPPPPDCAPQNVCVVVVVVVVVVVVVVVVVCCVPPVVCVVPVVNDDDPVVVVVVVVVVVVVVVVVVVVPDQFPLNVVLVVLVVVLVCCRNQCPPVVDHGPVVVDDPPPDGNVNSCCVSVCQQCVDARHDPPDPPDDGDGSDHPVVCVVPPPVVVVVVVVVVVVVVVVCVVVVVVVVVVVVCVVVVPDDD

InterPro domains:
  IPR001898 Solute carrier family 13 [PF00939] (9-185)

Organism: NCBI:txid392032

pLDDT: mean 83.08, std 15.04, range [33.41, 97.12]